Protein AF-A0A084A946-F1 (afdb_monomer_lite)

Secondary structure (DSSP, 8-state):
-PPPPPHHHHHHHHHHHHHHHS------S-----------TT---EEEEETTEEEEE-TTSEEEE--EE--S-SS-HHHHHHHTT--GGG--EEEE-S-EE-S--TTTTTT-TT--EEE-GGGEE--EE-TTTTTT-TT--EE--TT---TTEEE-TTTTTT---S----TT---TT--B-TTTTTT-TT------TT---TT--B-TTTTTT-TT------TT---TT--B-TTTTTT--S-S----TT---TT-S-GGGGSTT-TT-S----GGGSS--

Organism: NCBI:txid1415168

Radius of gyration: 22.91 Å; chains: 1; bounding box: 49×39×81 Å

Foldseek 3Di:
DQDFDDPVRVVVVLVVVVVVVDPDDDDPDPPPVCPPPPPDPRYDFQWFDQCQWTWTAGQQQEIETPADENEAPPDAPCRRCVVSVHHLCSHAEYEYPAAYEYAEQACNQAPNQNHAYYYPCLSYHYAEELHLNNHNPQNHAYYDCVNPAQLRYQELHNNQANHQHQDDPCQPHQCQNYAEQHLSPANNCNHQDDHCQNDDCQNYAELARNCHNVQNHADDDPVNDQAQNYQYHACNCHNPANHAEDDPVNHDCVNHPHVVRNPPPHPRHPDDPPPVPPPPD

pLDDT: mean 81.65, std 22.7, range [29.77, 98.69]

Sequence (281 aa):
MKKKLSKTQMLLLVTTLTAFSVGVVTYGPTVLNTQSITVSADTRASSGKWGEANWVLANDGELIFLGGDIGHPSQSLPEALREANVDPAAVKSIEFTTKTSANNISRAFVDLPELQKVLKLGNLNYSGSAESMFLSAANLEEIDLDGFDTSKITTMEYMFLGIKASTLDVSKFDTSNVTNMRGMFDGASNLTSLDLSSFDTSKVVDMSYLFVGLSKITELDVSSFNTSNVTNMRGMFDGVSNITSLDLSNFDTTKANDIIICFLERKNLNNLILVVLIQQA

InterPro domains:
  IPR005046 Protein of unknown function DUF285 [PF03382] (131-216)
  IPR011889 Bacterial surface protein 26-residue repeat [TIGR02167] (133-158)
  IPR011889 Bacterial surface protein 26-residue repeat [TIGR02167] (167-182)
  IPR011889 Bacterial surface protein 26-residue repeat [TIGR02167] (184-209)
  IPR011889 Bacterial surface protein 26-residue repeat [TIGR02167] (211-234)
  IPR011889 Bacterial surface protein 26-residue repeat [TIGR02167] (236-258)
  IPR032675 Leucine-rich repeat domain superfamily [G3DSA:3.80.10.10] (75-280)

Structure (mmCIF, N/CA/C/O backbone):
data_AF-A0A084A946-F1
#
_entry.id   AF-A0A084A946-F1
#
loop_
_atom_site.group_PDB
_atom_site.id
_atom_site.type_symbol
_atom_site.label_atom_id
_atom_site.label_alt_id
_atom_site.label_comp_id
_atom_site.label_asym_id
_atom_site.label_entity_id
_atom_site.label_seq_id
_atom_site.pdbx_PDB_ins_code
_atom_site.Cartn_x
_atom_site.Cartn_y
_atom_site.Cartn_z
_atom_site.occupancy
_atom_site.B_iso_or_equiv
_atom_site.auth_seq_id
_atom_site.auth_comp_id
_atom_site.auth_asym_id
_atom_site.auth_atom_id
_atom_site.pdbx_PDB_model_num
ATOM 1 N N . MET A 1 1 ? -15.419 21.851 31.551 1.00 37.88 1 MET A N 1
ATOM 2 C CA . MET A 1 1 ? -14.348 21.595 30.561 1.00 37.88 1 MET A CA 1
ATOM 3 C C . MET A 1 1 ? -14.298 20.096 30.341 1.00 37.88 1 MET A C 1
ATOM 5 O O . MET A 1 1 ? -13.962 19.382 31.277 1.00 37.88 1 MET A O 1
ATOM 9 N N . LYS A 1 2 ? -14.711 19.636 29.155 1.00 35.12 2 LYS A N 1
ATOM 10 C CA . LYS A 1 2 ? -14.763 18.214 28.793 1.00 35.12 2 LYS A CA 1
ATOM 11 C C . LYS A 1 2 ? -13.343 17.651 28.835 1.00 35.12 2 LYS A C 1
ATOM 13 O O . LYS A 1 2 ? -12.473 18.148 28.118 1.00 35.12 2 LYS A O 1
ATOM 18 N N . LYS A 1 3 ? -13.074 16.696 29.725 1.00 41.56 3 LYS A N 1
ATOM 19 C CA . LYS A 1 3 ? -11.747 16.074 29.835 1.00 41.56 3 LYS A CA 1
ATOM 20 C C . LYS A 1 3 ? -11.648 15.014 28.735 1.00 41.56 3 LYS A C 1
ATOM 22 O O . LYS A 1 3 ? -12.618 14.322 28.462 1.00 41.56 3 LYS A O 1
ATOM 27 N N . LYS A 1 4 ? -10.513 14.939 28.051 1.00 45.69 4 LYS A N 1
ATOM 28 C CA . LYS A 1 4 ? -10.279 14.044 26.908 1.00 45.69 4 LYS A CA 1
ATOM 29 C C . LYS A 1 4 ? -9.571 12.763 27.393 1.00 45.69 4 LYS A C 1
ATOM 31 O O . LYS A 1 4 ? -8.684 12.867 28.236 1.00 45.69 4 LYS A O 1
ATOM 36 N N . LEU A 1 5 ? -9.988 11.582 26.911 1.00 51.38 5 LEU A N 1
ATOM 37 C CA . LEU A 1 5 ? -9.375 10.273 27.222 1.00 51.38 5 LEU A CA 1
ATOM 38 C C . LEU A 1 5 ? -8.023 10.118 26.511 1.00 51.38 5 LEU A C 1
ATOM 40 O O . LEU A 1 5 ? -7.924 10.478 25.336 1.00 51.38 5 LEU A O 1
ATOM 44 N N . SER A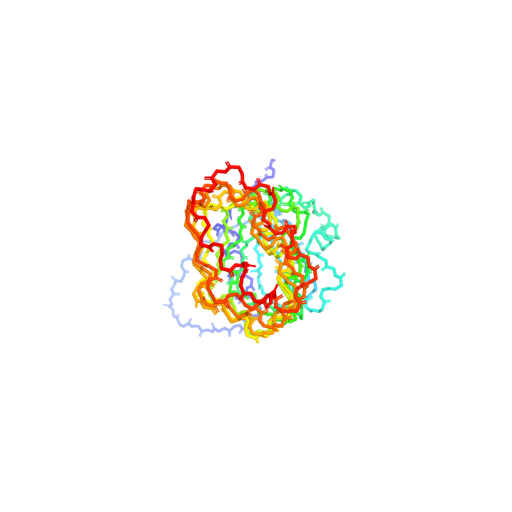 1 6 ? -7.029 9.562 27.208 1.00 60.12 6 SER A N 1
ATOM 45 C CA . SER A 1 6 ? -5.751 9.100 26.650 1.00 60.12 6 SER A CA 1
ATOM 46 C C . SER A 1 6 ? -5.849 7.674 26.089 1.00 60.12 6 SER A C 1
ATOM 48 O O . SER A 1 6 ? -6.751 6.918 26.462 1.00 60.12 6 SER A O 1
ATOM 50 N N . LYS A 1 7 ? -4.887 7.268 25.245 1.00 56.78 7 LYS A N 1
ATOM 51 C CA . LYS A 1 7 ? -4.772 5.909 24.674 1.00 56.78 7 LYS A CA 1
ATOM 52 C C . LYS A 1 7 ? -4.928 4.795 25.716 1.00 56.78 7 LYS A C 1
ATOM 54 O O . LYS A 1 7 ? -5.728 3.879 25.545 1.00 56.78 7 LYS A O 1
ATOM 59 N N . THR A 1 8 ? -4.233 4.912 26.850 1.00 57.16 8 THR A N 1
ATOM 60 C CA . THR A 1 8 ? -4.318 3.948 27.963 1.00 57.16 8 THR A CA 1
ATOM 61 C C . THR A 1 8 ? -5.728 3.860 28.546 1.00 57.16 8 THR A C 1
ATOM 63 O O . THR A 1 8 ? -6.177 2.776 28.912 1.00 57.16 8 THR A O 1
ATOM 66 N N . GLN A 1 9 ? -6.449 4.983 28.613 1.00 59.84 9 GLN A N 1
ATOM 67 C CA . GLN A 1 9 ? -7.819 5.012 29.124 1.00 59.84 9 GLN A CA 1
ATOM 68 C C . GLN A 1 9 ? -8.814 4.395 28.134 1.00 59.84 9 GLN A C 1
ATOM 70 O O . GLN A 1 9 ? -9.749 3.729 28.572 1.00 59.84 9 GLN A O 1
ATOM 75 N N . MET A 1 10 ? -8.606 4.559 26.822 1.00 61.50 10 MET A N 1
ATOM 76 C CA . MET A 1 10 ? -9.427 3.878 25.815 1.00 61.50 10 MET A CA 1
ATOM 77 C C . MET A 1 10 ? -9.189 2.370 25.801 1.00 61.50 10 MET A C 1
ATOM 79 O O . MET A 1 10 ? -10.157 1.614 25.791 1.00 61.50 10 MET A O 1
ATOM 83 N N . LEU A 1 11 ? -7.932 1.921 25.868 1.00 57.03 11 LEU A N 1
ATOM 84 C CA . LEU A 1 11 ? -7.611 0.492 25.870 1.00 57.03 11 LEU A CA 1
ATOM 85 C C . LEU A 1 11 ? -8.222 -0.221 27.092 1.00 57.03 11 LEU A C 1
ATOM 87 O O . LEU A 1 11 ? -8.794 -1.299 26.946 1.00 57.03 11 LEU A O 1
ATOM 91 N N . LEU A 1 12 ? -8.210 0.424 28.269 1.00 55.97 12 LEU A N 1
ATOM 92 C CA . LEU A 1 12 ? -8.898 -0.079 29.466 1.00 55.97 12 LEU A CA 1
ATOM 93 C C . LEU A 1 12 ? -10.428 -0.141 29.301 1.00 55.97 12 LEU A C 1
ATOM 95 O O . LEU A 1 12 ? -11.067 -1.086 29.774 1.00 55.97 12 LEU A O 1
ATOM 99 N N . LEU A 1 13 ? -11.031 0.848 28.630 1.00 55.06 13 LEU A N 1
ATOM 100 C CA . LEU A 1 13 ? -12.471 0.862 28.349 1.00 55.06 13 LEU A CA 1
ATOM 101 C C . LEU A 1 13 ? -12.863 -0.307 27.434 1.00 55.06 13 LEU A C 1
ATOM 103 O O . LEU A 1 13 ? -13.831 -1.010 27.702 1.00 55.06 13 LEU A O 1
ATOM 107 N N . VAL A 1 14 ? -12.069 -0.570 26.395 1.00 52.41 14 VAL A N 1
ATOM 108 C CA . VAL A 1 14 ? -12.298 -1.690 25.469 1.00 52.41 14 VAL A CA 1
ATOM 109 C C . VAL A 1 14 ? -12.192 -3.029 26.201 1.00 52.41 14 VAL A C 1
ATOM 111 O O . VAL A 1 14 ? -13.071 -3.873 26.048 1.00 52.41 14 VAL A O 1
ATOM 114 N N . THR A 1 15 ? -11.178 -3.217 27.055 1.00 48.31 15 THR A N 1
ATOM 115 C CA . THR A 1 15 ? -11.030 -4.456 27.845 1.00 48.31 15 THR A CA 1
ATOM 116 C C . THR A 1 15 ? -12.140 -4.669 28.877 1.00 48.31 15 THR A C 1
ATOM 118 O O . THR A 1 15 ? -12.440 -5.805 29.230 1.00 48.31 15 THR A O 1
ATOM 121 N N . THR A 1 16 ? -12.765 -3.596 29.371 1.00 42.00 16 THR A N 1
ATOM 122 C CA . THR A 1 16 ? -13.873 -3.709 30.332 1.00 42.00 16 THR A CA 1
ATOM 123 C C . THR A 1 16 ? -15.205 -3.955 29.627 1.00 42.00 16 THR A C 1
ATOM 125 O O . THR A 1 16 ? -15.974 -4.784 30.099 1.00 42.00 16 THR A O 1
ATOM 128 N N . LEU A 1 17 ? -15.464 -3.355 28.458 1.00 39.69 17 LEU A N 1
ATOM 129 C CA . LEU A 1 17 ? -16.668 -3.657 27.670 1.00 39.69 17 LEU A CA 1
ATOM 130 C C . LEU A 1 17 ? -16.695 -5.099 27.132 1.00 39.69 17 LEU A C 1
ATOM 132 O O . LEU A 1 17 ? -17.756 -5.721 27.147 1.00 39.69 17 LEU A O 1
ATOM 136 N N . THR A 1 18 ? -15.558 -5.656 26.706 1.00 36.72 18 THR A N 1
ATOM 137 C CA . THR A 1 18 ? -15.477 -7.065 26.267 1.00 36.72 18 THR A CA 1
ATOM 138 C C . THR A 1 18 ? -15.675 -8.055 27.418 1.00 36.72 18 THR A C 1
ATOM 140 O O . THR A 1 18 ? -16.233 -9.128 27.209 1.00 36.72 18 THR A O 1
ATOM 143 N N . ALA A 1 19 ? -15.313 -7.683 28.650 1.00 33.09 19 ALA A N 1
ATOM 144 C CA . ALA A 1 19 ? -15.606 -8.476 29.847 1.00 33.09 19 ALA A CA 1
ATOM 145 C C . ALA A 1 19 ? -17.093 -8.442 30.256 1.00 33.09 19 ALA A C 1
ATOM 147 O O . ALA A 1 19 ? -17.559 -9.357 30.928 1.00 33.09 19 ALA A O 1
ATOM 148 N N . PHE A 1 20 ? -17.852 -7.417 29.847 1.00 33.41 20 PHE A N 1
ATOM 149 C CA . PHE A 1 20 ? -19.294 -7.324 30.110 1.00 33.41 20 PHE A CA 1
ATOM 150 C C . PHE A 1 20 ? -20.161 -8.027 29.049 1.00 33.41 20 PHE A C 1
ATOM 152 O O . PHE A 1 20 ? -21.312 -8.349 29.344 1.00 33.41 20 PHE A O 1
ATOM 159 N N . SER A 1 21 ? -19.646 -8.293 27.841 1.00 30.09 21 SER A N 1
ATOM 160 C CA . SER A 1 21 ? -20.391 -9.000 26.783 1.00 30.09 21 SER A CA 1
ATOM 161 C C . SER A 1 21 ? -20.262 -10.527 26.834 1.00 30.09 21 SER A C 1
ATOM 163 O O . SER A 1 21 ? -21.075 -11.224 26.227 1.00 30.09 21 SER A O 1
ATOM 165 N N . VAL A 1 22 ? -19.298 -11.064 27.588 1.00 32.88 22 VAL A N 1
ATOM 166 C CA . VAL A 1 22 ? -19.170 -12.503 27.850 1.00 32.88 22 VAL A CA 1
ATOM 167 C C . VAL A 1 22 ? -19.665 -12.772 29.269 1.00 32.88 22 VAL A C 1
ATOM 169 O O . VAL A 1 22 ? -19.008 -12.428 30.246 1.00 32.88 22 VAL A O 1
ATOM 172 N N . GLY A 1 23 ? -20.867 -13.338 29.384 1.00 32.22 23 GLY A N 1
ATOM 173 C CA . GLY A 1 23 ? -21.510 -13.622 30.664 1.00 32.22 23 GLY A CA 1
ATOM 174 C C . GLY A 1 23 ? -20.599 -14.371 31.645 1.00 32.22 23 GLY A C 1
ATOM 175 O O . GLY A 1 23 ? -20.038 -15.406 31.308 1.00 32.22 23 GLY A O 1
ATOM 176 N N . VAL A 1 24 ? -20.490 -13.810 32.853 1.00 33.91 24 VAL A N 1
ATOM 177 C CA . VAL A 1 24 ? -20.085 -14.419 34.133 1.00 33.91 24 VAL A CA 1
ATOM 178 C C . VAL A 1 24 ? -19.143 -15.626 34.018 1.00 33.91 24 VAL A C 1
ATOM 180 O O . VAL A 1 24 ? -19.585 -16.772 33.973 1.00 33.91 24 VAL A O 1
ATOM 183 N N . VAL A 1 25 ? -17.835 -15.381 34.118 1.00 29.77 25 VAL A N 1
ATOM 184 C CA . VAL A 1 25 ? -16.888 -16.416 34.552 1.00 29.77 25 VAL A CA 1
ATOM 185 C C . VAL A 1 25 ? -16.494 -16.123 35.995 1.00 29.77 25 VAL A C 1
ATOM 187 O O . VAL A 1 25 ? -15.777 -15.167 36.284 1.00 29.77 25 VAL A O 1
ATOM 190 N N . THR A 1 26 ? -17.000 -16.928 36.928 1.00 30.64 26 THR A N 1
ATOM 191 C CA . THR A 1 26 ? -16.555 -16.908 38.323 1.00 30.64 26 THR A CA 1
ATOM 192 C C . THR A 1 26 ? -15.156 -17.512 38.413 1.00 30.64 26 THR A C 1
ATOM 194 O O . THR A 1 26 ? -15.001 -18.722 38.249 1.00 30.64 26 THR A O 1
ATOM 197 N N . TYR A 1 27 ? -14.152 -16.698 38.733 1.00 31.88 27 TYR A N 1
ATOM 198 C CA . TYR A 1 27 ? -12.887 -17.182 39.283 1.00 31.88 27 TYR A CA 1
ATOM 199 C C . TYR A 1 27 ? -12.828 -16.848 40.779 1.00 31.88 27 TYR A C 1
ATOM 201 O O . TYR A 1 27 ? -13.273 -15.780 41.198 1.00 31.88 27 TYR A O 1
ATOM 209 N N . GLY A 1 28 ? -12.329 -17.803 41.577 1.00 33.00 28 GLY A N 1
ATOM 210 C CA . GLY A 1 28 ? -12.146 -17.707 43.033 1.00 33.00 28 GLY A CA 1
ATOM 211 C C . GLY A 1 28 ? -11.262 -16.528 43.473 1.00 33.00 28 GLY A C 1
ATOM 212 O O . GLY A 1 28 ? -10.821 -15.750 42.629 1.00 33.00 28 GLY A O 1
ATOM 213 N N . PRO A 1 29 ? -11.005 -16.363 44.787 1.00 34.56 29 PRO A N 1
ATOM 214 C CA . PRO A 1 29 ? -10.731 -15.075 45.416 1.00 34.56 29 PRO A CA 1
ATOM 215 C C . PRO A 1 29 ? -9.334 -14.561 45.060 1.00 34.56 29 PRO A C 1
ATOM 217 O O . PRO A 1 29 ? -8.393 -14.628 45.842 1.00 34.56 29 PRO A O 1
ATOM 220 N N . THR A 1 30 ? -9.209 -14.013 43.862 1.00 31.55 30 THR A N 1
ATOM 221 C CA . THR A 1 30 ? -8.144 -13.098 43.494 1.00 31.55 30 THR A CA 1
ATOM 222 C C . THR A 1 30 ? -8.788 -11.732 43.588 1.00 31.55 30 THR A C 1
ATOM 224 O O . THR A 1 30 ? -9.643 -11.383 42.775 1.00 31.55 30 THR A O 1
ATOM 227 N N . VAL A 1 31 ? -8.457 -10.989 44.641 1.00 32.38 31 VAL A N 1
ATOM 228 C CA . VAL A 1 31 ? -8.913 -9.609 44.801 1.00 32.38 31 VAL A CA 1
ATOM 229 C C . VAL A 1 31 ? -8.237 -8.792 43.702 1.00 32.38 31 VAL A C 1
ATOM 231 O O . VAL A 1 31 ? -7.136 -8.275 43.877 1.00 32.38 31 VAL A O 1
ATOM 234 N N . LEU A 1 32 ? -8.880 -8.700 42.538 1.00 33.31 32 LEU A N 1
ATOM 235 C CA . LEU A 1 32 ? -8.652 -7.593 41.625 1.00 33.31 32 LEU A CA 1
ATOM 236 C C . LEU A 1 32 ? -9.029 -6.349 42.416 1.00 33.31 32 LEU A C 1
ATOM 238 O O . LEU A 1 32 ? -10.191 -6.159 42.771 1.00 33.31 32 LEU A O 1
ATOM 242 N N . ASN A 1 33 ? -8.031 -5.538 42.753 1.00 32.53 33 ASN A N 1
ATOM 243 C CA . ASN A 1 33 ? -8.256 -4.225 43.328 1.00 32.53 33 ASN A CA 1
ATOM 244 C C . ASN A 1 33 ? -8.892 -3.357 42.237 1.00 32.53 33 ASN A C 1
ATOM 246 O O . ASN A 1 33 ? -8.216 -2.592 41.550 1.00 32.53 33 ASN A O 1
ATOM 250 N N . THR A 1 34 ? -10.195 -3.530 42.024 1.00 34.03 34 THR A N 1
ATOM 251 C CA . THR A 1 34 ? -11.016 -2.637 41.224 1.00 34.03 34 THR A CA 1
ATOM 252 C C . THR A 1 34 ? -11.153 -1.358 42.030 1.00 34.03 34 THR A C 1
ATOM 254 O O . THR A 1 34 ? -12.184 -1.104 42.653 1.00 34.03 34 THR A O 1
ATOM 257 N N . GLN A 1 35 ? -10.103 -0.533 42.031 1.00 33.25 35 GLN A N 1
ATOM 258 C CA . GLN A 1 35 ? -10.350 0.890 42.158 1.00 33.25 35 GLN A CA 1
ATOM 259 C C . GLN A 1 35 ? -11.310 1.211 41.025 1.00 33.25 35 GLN A C 1
ATOM 261 O O . GLN A 1 35 ? -10.968 1.096 39.849 1.00 33.25 35 GLN A O 1
ATOM 266 N N . SER A 1 36 ? -12.550 1.490 41.402 1.00 35.56 36 SER A N 1
ATOM 267 C CA . SER A 1 36 ? -13.583 1.996 40.527 1.00 35.56 36 SER A CA 1
ATOM 268 C C . SER A 1 36 ? -13.003 3.196 39.793 1.00 35.56 36 SER A C 1
ATOM 270 O O . SER A 1 36 ? -12.942 4.298 40.341 1.00 35.56 36 SER A O 1
ATOM 272 N N . ILE A 1 37 ? -12.538 2.983 38.564 1.00 37.62 37 ILE A N 1
ATOM 273 C CA . ILE A 1 37 ? -12.275 4.075 37.647 1.00 37.62 37 ILE A CA 1
ATOM 274 C C . ILE A 1 37 ? -13.664 4.589 37.295 1.00 37.62 37 ILE A C 1
ATOM 276 O O . ILE A 1 37 ? -14.313 4.112 36.368 1.00 37.62 37 ILE A O 1
ATOM 280 N N . THR A 1 38 ? -14.161 5.534 38.087 1.00 31.31 38 THR A N 1
ATOM 281 C CA . THR A 1 38 ? -15.259 6.399 37.677 1.00 31.31 38 THR A CA 1
ATOM 282 C C . THR A 1 38 ? -14.751 7.205 36.494 1.00 31.31 38 THR A C 1
ATOM 284 O O . THR A 1 38 ? -14.170 8.279 36.652 1.00 31.31 38 THR A O 1
ATOM 287 N N . VAL A 1 39 ? -14.921 6.654 35.296 1.00 38.03 39 VAL A N 1
ATOM 288 C CA . VAL A 1 39 ? -14.869 7.424 34.060 1.00 38.03 39 VAL A CA 1
ATOM 289 C C . VAL A 1 39 ? -16.051 8.375 34.161 1.00 38.03 39 VAL A C 1
ATOM 291 O O . VAL A 1 39 ? -17.205 7.950 34.112 1.00 38.03 39 VAL A O 1
ATOM 294 N N . SER A 1 40 ? -15.780 9.653 34.440 1.00 35.03 40 SER A N 1
ATOM 295 C CA . SER A 1 40 ? -16.848 10.645 34.464 1.00 35.03 40 SER A CA 1
ATOM 296 C C . SER A 1 40 ? -17.541 10.614 33.102 1.00 35.03 40 SER A C 1
ATOM 298 O O . SER A 1 40 ? -16.880 10.558 32.063 1.00 35.03 40 SER A O 1
ATOM 300 N N . ALA A 1 41 ? -18.872 10.653 33.107 1.00 38.00 41 ALA A N 1
ATOM 301 C CA . ALA A 1 41 ? -19.734 10.562 31.926 1.00 38.00 41 ALA A CA 1
ATOM 302 C C . ALA A 1 41 ? -19.511 11.668 30.857 1.00 38.00 41 ALA A C 1
ATOM 304 O O . ALA A 1 41 ? -20.277 11.768 29.905 1.00 38.00 41 ALA A O 1
ATOM 305 N N . ASP A 1 42 ? -18.469 12.495 31.000 1.00 34.50 42 ASP A N 1
ATOM 306 C CA . ASP A 1 42 ? -18.140 13.670 30.184 1.00 34.50 42 ASP A CA 1
ATOM 307 C C . ASP A 1 42 ? -16.860 13.481 29.334 1.00 34.50 42 ASP A C 1
ATOM 309 O O . ASP A 1 42 ? -16.188 14.437 28.946 1.00 34.50 42 ASP A O 1
ATOM 313 N N . THR A 1 43 ? -16.495 12.228 29.052 1.00 40.56 43 THR A N 1
ATOM 314 C CA . THR A 1 43 ? -15.350 11.838 28.215 1.00 40.56 43 THR A CA 1
ATOM 315 C C . THR A 1 43 ? -15.851 11.040 27.004 1.00 40.56 43 THR A C 1
ATOM 317 O O . THR A 1 43 ? -16.040 9.833 27.087 1.00 40.56 43 THR A O 1
ATOM 320 N N . ARG A 1 44 ? -16.105 11.684 25.857 1.00 51.81 44 ARG A N 1
ATOM 321 C CA . ARG A 1 44 ? -16.494 10.971 24.623 1.00 51.81 44 ARG A CA 1
ATOM 322 C C . ARG A 1 44 ? -15.356 10.994 23.606 1.00 51.81 44 ARG A C 1
ATOM 324 O O . ARG A 1 44 ? -15.079 12.039 23.028 1.00 51.81 44 ARG A O 1
ATOM 331 N N . ALA A 1 45 ? -14.703 9.847 23.416 1.00 63.91 45 ALA A N 1
ATOM 332 C CA . ALA A 1 45 ? -14.066 9.517 22.142 1.00 63.91 45 ALA A CA 1
ATOM 333 C C . ALA A 1 45 ? -15.172 9.409 21.078 1.00 63.91 45 ALA A C 1
ATOM 335 O O . ALA A 1 45 ? -16.267 8.926 21.392 1.00 63.91 45 ALA A O 1
ATOM 336 N N . SER A 1 46 ? -14.925 9.880 19.854 1.00 86.12 46 SER A N 1
ATOM 337 C CA . SER A 1 46 ? -15.843 9.569 18.753 1.00 86.12 46 SER A CA 1
ATOM 338 C C . SER A 1 46 ? -15.748 8.072 18.478 1.00 86.12 46 SER A C 1
ATOM 340 O O . SER A 1 46 ? -14.684 7.480 18.617 1.00 86.12 46 SER A O 1
ATOM 342 N N . SER A 1 47 ? -16.854 7.435 18.135 1.00 90.31 47 SER A N 1
ATOM 343 C CA . SER A 1 47 ? -16.873 6.006 17.825 1.00 90.31 47 SER A CA 1
ATOM 344 C C . SER A 1 47 ? -17.914 5.753 16.760 1.00 90.31 47 SER A C 1
ATOM 346 O O . SER A 1 47 ? -18.868 6.526 16.637 1.00 90.31 47 SER A O 1
ATOM 348 N N . GLY A 1 48 ? -17.741 4.675 16.021 1.00 91.25 48 GLY A N 1
ATOM 349 C CA . GLY A 1 48 ? -18.658 4.310 14.965 1.00 91.25 48 GLY A CA 1
ATOM 350 C C . GLY A 1 48 ? -18.299 2.965 14.375 1.00 91.25 48 GLY A C 1
ATOM 351 O O . GLY A 1 48 ? -17.566 2.170 14.972 1.00 91.25 48 GLY A O 1
ATOM 352 N N . LYS A 1 49 ? -18.850 2.730 13.192 1.00 93.56 49 LYS A N 1
ATOM 353 C CA . LYS A 1 49 ? -18.585 1.539 12.408 1.00 93.56 49 LYS A CA 1
ATOM 354 C C . LYS A 1 49 ? -18.072 1.907 11.026 1.00 93.56 49 LYS A C 1
ATOM 356 O O . LYS A 1 49 ? -18.334 3.002 10.537 1.00 93.56 49 LYS A O 1
ATOM 361 N N . TRP A 1 50 ? -17.340 0.989 10.422 1.00 93.50 50 TRP A N 1
ATOM 362 C CA . TRP A 1 50 ? -17.080 0.946 8.991 1.00 93.50 50 TRP A CA 1
ATOM 363 C C . TRP A 1 50 ? -17.457 -0.462 8.539 1.00 93.50 50 TRP A C 1
ATOM 365 O O . TRP A 1 50 ? -16.819 -1.430 8.954 1.00 93.50 50 TRP A O 1
ATOM 375 N N . GLY A 1 51 ? -18.579 -0.591 7.828 1.00 92.25 51 GLY A N 1
ATOM 376 C CA . GLY A 1 51 ? -19.283 -1.873 7.741 1.00 92.25 51 GLY A CA 1
ATOM 377 C C . GLY A 1 51 ? -19.722 -2.350 9.131 1.00 92.25 51 GLY A C 1
ATOM 378 O O . GLY A 1 51 ? -20.379 -1.617 9.869 1.00 92.25 51 GLY A O 1
ATOM 379 N N . GLU A 1 52 ? -19.308 -3.553 9.522 1.00 92.50 52 GLU A N 1
ATOM 380 C CA . GLU A 1 52 ? -19.495 -4.112 10.868 1.00 92.50 52 GLU A CA 1
ATOM 381 C C . GLU A 1 52 ? -18.246 -4.000 11.755 1.00 92.50 52 GLU A C 1
ATOM 383 O O . GLU A 1 52 ? -18.270 -4.421 12.916 1.00 92.50 52 GLU A O 1
ATOM 388 N N . ALA A 1 53 ? -17.153 -3.422 11.248 1.00 93.56 53 ALA A N 1
ATOM 389 C CA . ALA A 1 53 ? -15.953 -3.184 12.037 1.00 93.56 53 ALA A CA 1
ATOM 390 C C . ALA A 1 53 ? -16.134 -1.968 12.949 1.00 93.56 53 ALA A C 1
ATOM 392 O O . ALA A 1 53 ? -16.467 -0.875 12.488 1.00 93.56 53 ALA A O 1
ATOM 393 N N . ASN A 1 54 ? -15.890 -2.144 14.248 1.00 92.38 54 ASN A N 1
ATOM 394 C CA . ASN A 1 54 ? -16.015 -1.062 15.222 1.00 92.38 54 ASN A CA 1
ATOM 395 C C . ASN A 1 54 ? -14.712 -0.271 15.316 1.00 92.38 54 ASN A C 1
ATOM 397 O O . ASN A 1 54 ? -13.623 -0.850 15.364 1.00 92.38 54 ASN A O 1
ATOM 401 N N . TRP A 1 55 ? -14.830 1.047 15.433 1.00 94.06 55 TRP A N 1
ATOM 402 C CA . TRP A 1 55 ? -13.691 1.928 15.648 1.00 94.06 55 TRP A CA 1
ATOM 403 C C . TRP A 1 55 ? -13.962 2.954 16.746 1.00 94.06 55 TRP A C 1
ATOM 405 O O . TRP A 1 55 ? -15.102 3.345 17.017 1.00 94.06 55 TRP A O 1
ATOM 415 N N . VAL A 1 56 ? -12.880 3.408 17.371 1.00 92.62 56 VAL A N 1
ATOM 416 C CA . VAL A 1 56 ? -12.867 4.534 18.309 1.00 92.62 56 VAL A CA 1
ATOM 417 C C . VAL A 1 56 ? -11.791 5.524 17.883 1.00 92.62 56 VAL A C 1
ATOM 419 O O . VAL A 1 56 ? -10.692 5.124 17.520 1.00 92.62 56 VAL A O 1
ATOM 422 N N . LEU A 1 57 ? -12.102 6.815 17.919 1.00 91.06 57 LEU A N 1
ATOM 423 C CA . LEU A 1 57 ? -11.172 7.900 17.638 1.00 91.06 57 LEU A CA 1
ATOM 424 C C . LEU A 1 57 ? -10.801 8.599 18.944 1.00 91.06 57 LEU A C 1
ATOM 426 O O . LEU A 1 57 ? -11.624 9.256 19.596 1.00 91.06 57 LEU A O 1
ATOM 430 N N . ALA A 1 58 ? -9.534 8.452 19.301 1.00 85.94 58 ALA A N 1
ATOM 431 C CA . ALA A 1 58 ? -8.891 9.142 20.393 1.00 85.94 58 ALA A CA 1
ATOM 432 C C . ALA A 1 58 ? -8.831 10.652 20.150 1.00 85.94 58 ALA A C 1
ATOM 434 O O . ALA A 1 58 ? -8.937 11.171 19.041 1.00 85.94 58 ALA A O 1
ATOM 435 N N . ASN A 1 59 ? -8.583 11.387 21.223 1.00 79.75 59 ASN A N 1
ATOM 436 C CA . ASN A 1 59 ? -8.552 12.843 21.174 1.00 79.75 59 ASN A CA 1
ATOM 437 C C . ASN A 1 59 ? -7.277 13.446 20.587 1.00 79.75 59 ASN A C 1
ATOM 439 O O . ASN A 1 59 ? -7.275 14.643 20.282 1.00 79.75 59 ASN A O 1
ATOM 443 N N . ASP A 1 60 ? -6.217 12.650 20.526 1.00 83.94 60 ASP A N 1
ATOM 444 C CA . ASP A 1 60 ? -4.944 12.944 19.876 1.00 83.94 60 ASP A CA 1
ATOM 445 C C . ASP A 1 60 ? -4.961 12.589 18.378 1.00 83.94 60 ASP A C 1
ATOM 447 O O . ASP A 1 60 ? -4.005 12.915 17.680 1.00 83.94 60 ASP A O 1
ATOM 451 N N . GLY A 1 61 ? -6.065 12.024 17.876 1.00 92.00 61 GLY A N 1
ATOM 452 C CA . GLY A 1 61 ? -6.254 11.661 16.473 1.00 92.00 61 GLY A CA 1
ATOM 453 C C . GLY A 1 61 ? -5.951 10.198 16.159 1.00 92.00 61 GLY A C 1
ATOM 454 O O . GLY A 1 61 ? -5.945 9.826 14.988 1.00 92.00 61 GLY A O 1
ATOM 455 N N . GLU A 1 62 ? -5.708 9.359 17.166 1.00 94.50 62 GLU A N 1
ATOM 456 C CA . GLU A 1 62 ? -5.532 7.921 16.963 1.00 94.50 62 GLU A CA 1
ATOM 457 C C . GLU A 1 62 ? -6.874 7.205 16.755 1.00 94.50 62 GLU A C 1
ATOM 459 O O . GLU A 1 62 ? -7.710 7.122 17.657 1.00 94.50 62 GLU A O 1
ATOM 464 N N . LEU A 1 63 ? -7.080 6.664 15.557 1.00 95.56 63 LEU A N 1
ATOM 465 C CA . LEU A 1 63 ? -8.209 5.816 15.207 1.00 95.56 63 LEU A CA 1
ATOM 466 C C . LEU A 1 63 ? -7.855 4.346 15.457 1.00 95.56 63 LEU A C 1
ATOM 468 O O . LEU A 1 63 ? -6.984 3.777 14.803 1.00 95.56 63 LEU A O 1
ATOM 472 N N . ILE A 1 64 ? -8.563 3.707 16.379 1.00 94.56 64 ILE A N 1
ATOM 473 C CA . ILE A 1 64 ? -8.322 2.319 16.768 1.00 94.56 64 ILE A CA 1
ATOM 474 C C . ILE A 1 64 ? -9.452 1.439 16.251 1.00 94.56 64 ILE A C 1
ATOM 476 O O . ILE A 1 64 ? -10.611 1.629 16.628 1.00 94.56 64 ILE A O 1
ATOM 480 N N . PHE A 1 65 ? -9.104 0.429 15.455 1.00 93.31 65 PHE A N 1
ATOM 481 C CA . PHE A 1 65 ? -10.023 -0.642 15.085 1.00 93.31 65 PHE A CA 1
ATOM 482 C C . PHE A 1 65 ? -10.076 -1.712 16.174 1.00 93.31 65 PHE A C 1
ATOM 484 O O . PHE A 1 65 ? -9.048 -2.235 16.622 1.00 93.31 65 PHE A O 1
ATOM 491 N N . LEU A 1 66 ? -11.303 -2.050 16.569 1.00 90.44 66 LEU A N 1
ATOM 492 C CA . LEU A 1 66 ? -11.643 -3.030 17.604 1.00 90.44 66 LEU A CA 1
ATOM 493 C C . LEU A 1 66 ? -12.127 -4.362 17.010 1.00 90.44 66 LEU A C 1
ATOM 495 O O . LEU A 1 66 ? -12.711 -5.181 17.721 1.00 90.44 66 LEU A O 1
ATOM 499 N N . GLY A 1 67 ? -11.882 -4.565 15.714 1.00 90.12 67 GLY A N 1
ATOM 500 C CA . GLY A 1 67 ? -12.216 -5.787 14.998 1.00 90.12 67 GLY A CA 1
ATOM 501 C C . GLY A 1 67 ? -13.610 -5.743 14.385 1.00 90.12 67 GLY A C 1
ATOM 502 O O . GLY A 1 67 ? -14.331 -4.744 14.475 1.00 90.12 67 GLY A O 1
ATOM 503 N N . GLY A 1 68 ? -13.979 -6.854 13.755 1.00 92.69 68 GLY A N 1
ATOM 504 C CA . GLY A 1 68 ? -15.210 -7.005 12.981 1.00 92.69 68 GLY A CA 1
ATOM 505 C C . GLY A 1 68 ? -14.921 -7.151 11.490 1.00 92.69 68 GLY A C 1
ATOM 506 O O . GLY A 1 68 ? -13.800 -7.472 11.093 1.00 92.69 68 GLY A O 1
ATOM 507 N N . ASP A 1 69 ? -15.944 -6.950 10.669 1.00 92.88 69 ASP A N 1
ATOM 508 C CA . ASP A 1 69 ? -15.861 -7.108 9.219 1.00 92.88 69 ASP A CA 1
ATOM 509 C C . ASP A 1 69 ? -16.265 -5.804 8.530 1.00 92.88 69 ASP A C 1
ATOM 511 O O . ASP A 1 69 ? -17.403 -5.360 8.648 1.00 92.88 69 ASP A O 1
ATOM 515 N N . ILE A 1 70 ? -15.332 -5.177 7.817 1.00 92.38 70 ILE A N 1
ATOM 516 C CA . ILE A 1 70 ? -15.601 -4.009 6.967 1.00 92.38 70 ILE A CA 1
ATOM 517 C C . ILE A 1 70 ? -16.531 -4.410 5.808 1.00 92.38 70 ILE A C 1
ATOM 519 O O . ILE A 1 70 ? -17.273 -3.580 5.282 1.00 92.38 70 ILE A O 1
ATOM 523 N N . GLY A 1 71 ? -16.549 -5.694 5.438 1.00 84.81 71 GLY A N 1
ATOM 524 C CA . GLY A 1 71 ? -17.369 -6.236 4.366 1.00 84.81 71 GLY A CA 1
ATOM 525 C C . GLY A 1 71 ? -16.769 -5.940 2.998 1.00 84.81 71 GLY A C 1
ATOM 526 O O . GLY A 1 71 ? -15.554 -5.880 2.831 1.00 84.81 71 GLY A O 1
ATOM 527 N N . HIS A 1 72 ? -17.615 -5.797 1.979 1.00 70.75 72 HIS A N 1
ATOM 528 C CA . HIS A 1 72 ? -17.197 -5.230 0.697 1.00 70.75 72 HIS A CA 1
ATOM 529 C C . HIS A 1 72 ? -17.299 -3.709 0.821 1.00 70.75 72 HIS A C 1
ATOM 531 O O . HIS A 1 72 ? -18.414 -3.197 0.705 1.00 70.75 72 HIS A O 1
ATOM 537 N N . PRO A 1 73 ? -16.203 -2.964 1.057 1.00 59.56 73 PRO A N 1
ATOM 538 C CA . PRO A 1 73 ? -16.307 -1.520 1.137 1.00 59.56 73 PRO A CA 1
ATOM 539 C C . PRO A 1 73 ? -16.675 -0.992 -0.251 1.00 59.56 73 PRO A C 1
ATOM 541 O O . PRO A 1 73 ? -15.830 -0.832 -1.123 1.00 59.56 73 PRO A O 1
ATOM 544 N N . SER A 1 74 ? -17.960 -0.724 -0.480 1.00 62.50 74 SER A N 1
ATOM 545 C CA . SER A 1 74 ? -18.366 0.306 -1.441 1.00 62.50 74 SER A CA 1
ATOM 546 C C . SER A 1 74 ? -17.996 1.702 -0.930 1.00 62.50 74 SER A C 1
ATOM 548 O O . SER A 1 74 ? -18.144 2.673 -1.659 1.00 62.50 74 SER A O 1
ATOM 550 N N . GLN A 1 75 ? -17.559 1.778 0.330 1.00 82.69 75 GLN A N 1
ATOM 551 C CA . GLN A 1 75 ? -17.303 2.979 1.091 1.00 82.69 75 GLN A CA 1
ATOM 552 C C . GLN A 1 75 ? -15.873 2.961 1.650 1.00 82.69 75 GLN A C 1
ATOM 554 O O . GLN A 1 75 ? -15.473 2.000 2.306 1.00 82.69 75 GLN A O 1
ATOM 559 N N . SER A 1 76 ? -15.123 4.033 1.432 1.00 93.38 76 SER A N 1
ATOM 560 C CA . SER A 1 76 ? -13.804 4.288 2.027 1.00 93.38 76 SER A CA 1
ATOM 561 C C . SER A 1 76 ? -13.904 4.689 3.508 1.00 93.38 76 SER A C 1
ATOM 563 O O . SER A 1 76 ? -14.949 5.154 3.969 1.00 93.38 76 SER A O 1
ATOM 565 N N . LEU A 1 77 ? -12.814 4.583 4.277 1.00 95.88 77 LEU A N 1
ATOM 566 C CA . LEU A 1 77 ? -12.814 5.018 5.678 1.00 95.88 77 LEU A CA 1
ATOM 567 C C . LEU A 1 77 ? -13.260 6.488 5.865 1.00 95.88 77 LEU A C 1
ATOM 569 O O . LEU A 1 77 ? -14.090 6.735 6.741 1.00 95.88 77 LEU A O 1
ATOM 573 N N . PRO A 1 78 ? -12.796 7.477 5.071 1.00 96.38 78 PRO A N 1
ATOM 574 C CA . PRO A 1 78 ? -13.278 8.855 5.183 1.00 96.38 78 PRO A CA 1
ATOM 575 C C . PRO A 1 78 ? -14.792 9.013 5.066 1.00 96.38 78 PRO A C 1
ATOM 577 O O . PRO A 1 78 ? -15.368 9.890 5.705 1.00 96.38 78 PRO A O 1
ATOM 580 N N . GLU A 1 79 ? -15.450 8.214 4.233 1.00 95.31 79 GLU A N 1
ATOM 581 C CA . GLU A 1 79 ? -16.905 8.259 4.097 1.00 95.31 79 GLU A CA 1
ATOM 582 C C . GLU A 1 79 ? -17.583 7.714 5.362 1.00 95.31 79 GLU A C 1
ATOM 584 O O . GLU A 1 79 ? -18.477 8.377 5.887 1.00 95.31 79 GLU A O 1
ATOM 589 N N . ALA A 1 80 ? -17.084 6.606 5.926 1.00 94.62 80 ALA A N 1
ATOM 590 C CA . ALA A 1 80 ? -17.587 6.057 7.190 1.00 94.62 80 ALA A CA 1
ATOM 591 C C . ALA A 1 80 ? -17.390 7.033 8.367 1.00 94.62 80 ALA A C 1
ATOM 593 O O . ALA A 1 80 ? -18.255 7.179 9.235 1.00 94.62 80 ALA A O 1
ATOM 594 N N . LEU A 1 81 ? -16.267 7.760 8.385 1.00 95.69 81 LEU A N 1
ATOM 595 C CA . LEU A 1 81 ? -16.014 8.820 9.364 1.00 95.69 81 LEU A CA 1
ATOM 596 C C . LEU A 1 81 ? -17.029 9.959 9.221 1.00 95.69 81 LEU A C 1
ATOM 598 O O . LEU A 1 81 ? -17.624 10.377 10.216 1.00 95.69 81 LEU A O 1
ATOM 602 N N . ARG A 1 82 ? -17.282 10.431 7.993 1.00 95.69 82 ARG A N 1
ATOM 603 C CA . ARG A 1 82 ? -18.246 11.512 7.731 1.00 95.69 82 ARG A CA 1
ATOM 604 C C . ARG A 1 82 ? -19.670 11.124 8.124 1.00 95.69 82 ARG A C 1
ATOM 606 O O . ARG A 1 82 ? -20.371 11.953 8.698 1.00 95.69 82 ARG A O 1
ATOM 613 N N . GLU A 1 83 ? -20.077 9.877 7.901 1.00 93.62 83 GLU A N 1
ATOM 614 C CA . GLU A 1 83 ? -21.373 9.357 8.368 1.00 93.62 83 GLU A CA 1
ATOM 615 C C . GLU A 1 83 ? -21.499 9.371 9.897 1.00 93.62 83 GLU A C 1
ATOM 617 O O . GLU A 1 83 ? -22.574 9.635 10.438 1.00 93.62 83 GLU A O 1
ATOM 622 N N . ALA A 1 84 ? -20.389 9.178 10.608 1.00 92.25 84 ALA A N 1
ATOM 623 C CA . ALA A 1 84 ? -20.312 9.328 12.057 1.00 92.25 84 ALA A CA 1
ATOM 624 C C . ALA A 1 84 ? -20.092 10.785 12.524 1.00 92.25 84 ALA A C 1
ATOM 626 O O . ALA A 1 84 ? -19.840 11.015 13.710 1.00 92.25 84 ALA A O 1
ATOM 627 N N . ASN A 1 85 ? -20.202 11.776 11.629 1.00 94.50 85 ASN A N 1
ATOM 628 C CA . ASN A 1 85 ? -19.896 13.192 11.874 1.00 94.50 85 ASN A CA 1
ATOM 629 C C . ASN A 1 85 ? -18.460 13.436 12.376 1.00 94.50 85 ASN A C 1
ATOM 631 O O . ASN A 1 85 ? -18.221 14.301 13.224 1.00 94.50 85 ASN A O 1
ATOM 635 N N . VAL A 1 86 ? -17.500 12.669 11.863 1.00 94.81 86 VAL A N 1
ATOM 636 C CA . VAL A 1 86 ? -16.067 12.833 12.115 1.00 94.81 86 VAL A CA 1
ATOM 637 C C . VAL A 1 86 ? -15.393 13.367 10.855 1.00 94.81 86 VAL A C 1
ATOM 639 O O . VAL A 1 86 ? -15.513 12.793 9.777 1.00 94.81 86 VAL A O 1
ATOM 642 N N . ASP A 1 87 ? -14.671 14.477 11.000 1.00 96.12 87 ASP A N 1
ATOM 643 C CA . ASP A 1 87 ? -13.819 15.015 9.940 1.00 96.12 87 ASP A CA 1
ATOM 644 C C . ASP A 1 87 ? -12.628 14.064 9.701 1.00 96.12 87 ASP A C 1
ATOM 646 O O . ASP A 1 87 ? -11.901 13.779 10.658 1.00 96.12 87 ASP A O 1
ATOM 650 N N . PRO A 1 88 ? -12.385 13.578 8.469 1.00 96.88 88 PRO A N 1
ATOM 651 C CA . PRO A 1 88 ? -11.209 12.766 8.146 1.00 96.88 88 PRO A CA 1
ATOM 652 C C . PRO A 1 88 ? -9.870 13.420 8.523 1.00 96.88 88 PRO A C 1
ATOM 654 O O . PRO A 1 88 ? -8.925 12.708 8.860 1.00 96.88 88 PRO A O 1
ATOM 657 N N . ALA A 1 89 ? -9.786 14.756 8.560 1.00 96.69 89 ALA A N 1
ATOM 658 C CA . ALA A 1 89 ? -8.599 15.474 9.037 1.00 96.69 89 ALA A CA 1
ATOM 659 C C . ALA A 1 89 ? -8.338 15.298 10.548 1.00 96.69 89 ALA A C 1
ATOM 661 O O . ALA A 1 89 ? -7.275 15.657 11.049 1.00 96.69 89 ALA A O 1
ATOM 662 N N . ALA A 1 90 ? -9.284 14.740 11.309 1.00 95.56 90 ALA A N 1
ATOM 663 C CA . ALA A 1 90 ? -9.071 14.415 12.716 1.00 95.56 90 ALA A CA 1
ATOM 664 C C . ALA A 1 90 ? -8.199 13.163 12.919 1.00 95.56 90 ALA A C 1
ATOM 666 O O . ALA A 1 90 ? -7.701 12.961 14.027 1.00 95.56 90 ALA A O 1
ATOM 667 N N . VAL A 1 91 ? -8.026 12.323 11.892 1.00 97.56 91 VAL A N 1
ATOM 668 C CA . VAL A 1 91 ? -7.269 11.067 11.981 1.00 97.56 91 VAL A CA 1
ATOM 669 C C . VAL A 1 91 ? -5.794 11.319 11.684 1.00 97.56 91 VAL A C 1
ATOM 671 O O . VAL A 1 91 ? -5.431 11.697 10.574 1.00 97.56 91 VAL A O 1
ATOM 674 N N . LYS A 1 92 ? -4.945 11.065 12.683 1.00 97.19 92 LYS A N 1
ATOM 675 C CA . LYS A 1 92 ? -3.481 11.195 12.610 1.00 97.19 92 LYS A CA 1
ATOM 676 C C . LYS A 1 92 ? -2.758 9.859 12.625 1.00 97.19 92 LYS A C 1
ATOM 678 O O . LYS A 1 92 ? -1.694 9.723 12.027 1.00 97.19 92 LYS A O 1
ATOM 683 N N . SER A 1 93 ? -3.330 8.857 13.279 1.00 98.06 93 SER A N 1
ATOM 684 C CA . SER A 1 93 ? -2.830 7.487 13.223 1.00 98.06 93 SER A CA 1
ATOM 685 C C . SER A 1 93 ? -3.978 6.496 13.151 1.00 98.06 93 SER A C 1
ATOM 687 O O . SER A 1 93 ? -5.077 6.770 13.628 1.00 98.06 93 SER A O 1
ATOM 689 N N . ILE A 1 94 ? -3.718 5.340 12.552 1.00 98.38 94 ILE A N 1
ATOM 690 C CA . ILE A 1 94 ? -4.626 4.195 12.528 1.00 98.38 94 ILE A CA 1
ATOM 691 C C . ILE A 1 94 ? -3.913 3.022 13.194 1.00 98.38 94 ILE A C 1
ATOM 693 O O . ILE A 1 94 ? -2.762 2.748 12.870 1.00 98.38 94 ILE A O 1
ATOM 697 N N . GLU A 1 95 ? -4.582 2.308 14.097 1.00 97.25 95 GLU A N 1
ATOM 698 C CA . GLU A 1 95 ? -4.068 1.067 14.686 1.00 97.25 95 GLU A CA 1
ATOM 699 C C . GLU A 1 95 ? -5.118 -0.049 14.621 1.00 97.25 95 GLU A C 1
ATOM 701 O O . GLU A 1 95 ? -6.236 0.088 15.126 1.00 97.25 95 GLU A O 1
ATOM 706 N N . PHE A 1 96 ? -4.740 -1.197 14.056 1.00 95.56 96 PHE A N 1
ATOM 707 C CA . PHE A 1 96 ? -5.549 -2.416 14.097 1.00 95.56 96 PHE A CA 1
ATOM 708 C C . PHE A 1 96 ? -5.153 -3.259 15.311 1.00 95.56 96 PHE A C 1
ATOM 710 O O . PHE A 1 96 ? -4.204 -4.038 15.271 1.00 95.56 96 PHE A O 1
ATOM 717 N N . THR A 1 97 ? -5.868 -3.104 16.429 1.00 90.12 97 THR A N 1
ATOM 718 C CA . THR A 1 97 ? -5.536 -3.824 17.681 1.00 90.12 97 THR A CA 1
ATOM 719 C C . THR A 1 97 ? -6.014 -5.272 17.704 1.00 90.12 97 THR A C 1
ATOM 721 O O . THR A 1 97 ? -5.524 -6.079 18.493 1.00 90.12 97 THR A O 1
ATOM 724 N N . THR A 1 98 ? -6.969 -5.603 16.843 1.00 91.19 98 THR A N 1
ATOM 725 C CA . THR A 1 98 ? -7.575 -6.929 16.717 1.00 91.19 98 THR A CA 1
ATOM 726 C C . THR A 1 98 ? -7.822 -7.226 15.243 1.00 91.19 98 THR A C 1
ATOM 728 O O . THR A 1 98 ? -7.785 -6.316 14.413 1.00 91.19 98 THR A O 1
ATOM 731 N N . LYS A 1 99 ? -8.054 -8.501 14.916 1.00 94.75 99 LYS A N 1
ATOM 732 C CA . LYS A 1 99 ? -8.300 -8.912 13.534 1.00 94.75 99 LYS A CA 1
ATOM 733 C C . LYS A 1 99 ? -9.562 -8.245 12.983 1.00 94.75 99 LYS A C 1
ATOM 735 O O . LYS A 1 99 ? -10.645 -8.406 13.549 1.00 94.75 99 LYS A O 1
ATOM 740 N N . THR A 1 100 ? -9.410 -7.570 11.852 1.00 94.56 100 THR A N 1
ATOM 741 C CA . THR A 1 100 ? -10.491 -6.945 11.087 1.00 94.56 100 THR A CA 1
ATOM 742 C C . THR A 1 100 ? -10.501 -7.557 9.695 1.00 94.56 100 THR A C 1
ATOM 744 O O . THR A 1 100 ? -9.444 -7.693 9.087 1.00 94.56 100 THR A O 1
ATOM 747 N N . SER A 1 101 ? -11.665 -7.956 9.190 1.00 94.19 101 SER A N 1
ATOM 748 C CA . SER A 1 101 ? -11.791 -8.505 7.831 1.00 94.19 101 SER A CA 1
ATOM 749 C C . SER A 1 101 ? -12.264 -7.440 6.839 1.00 94.19 101 SER A C 1
ATOM 751 O O . SER A 1 101 ? -12.937 -6.492 7.238 1.00 94.19 101 SER A O 1
ATOM 753 N N . ALA A 1 102 ? -11.905 -7.580 5.564 1.00 92.25 102 ALA A N 1
ATOM 754 C CA . ALA A 1 102 ? -12.421 -6.795 4.442 1.00 92.25 102 ALA A CA 1
ATOM 755 C C . ALA A 1 102 ? -12.406 -7.644 3.156 1.00 92.25 102 ALA A C 1
ATOM 757 O O . ALA A 1 102 ? -11.552 -8.502 2.991 1.00 92.25 102 ALA A O 1
ATOM 758 N N . ASN A 1 103 ? -13.301 -7.414 2.198 1.00 85.94 103 ASN A N 1
ATOM 759 C CA . ASN A 1 103 ? -13.280 -8.140 0.915 1.00 85.94 103 ASN A CA 1
ATOM 760 C C . ASN A 1 103 ? -12.435 -7.441 -0.163 1.00 85.94 103 ASN A C 1
ATOM 762 O O . ASN A 1 103 ? -12.146 -8.050 -1.192 1.00 85.94 103 ASN A O 1
ATOM 766 N N . ASN A 1 104 ? -12.062 -6.178 0.068 1.00 87.25 104 ASN A N 1
ATOM 767 C CA . ASN A 1 104 ? -11.228 -5.344 -0.794 1.00 87.25 104 ASN A CA 1
ATOM 768 C C . ASN A 1 104 ? -10.634 -4.186 0.023 1.00 87.25 104 ASN A C 1
ATOM 770 O O . ASN A 1 104 ? -11.278 -3.731 0.967 1.00 87.25 104 ASN A O 1
ATOM 774 N N . ILE A 1 105 ? -9.450 -3.693 -0.339 1.00 91.94 105 ILE A N 1
ATOM 775 C CA . ILE A 1 105 ? -8.804 -2.544 0.323 1.00 91.94 105 ILE A CA 1
ATOM 776 C C . ILE A 1 105 ? -8.448 -1.418 -0.657 1.00 91.94 105 ILE A C 1
ATOM 778 O O . ILE A 1 105 ? -7.731 -0.482 -0.293 1.00 91.94 105 ILE A O 1
ATOM 782 N N . SER A 1 106 ? -8.994 -1.452 -1.880 1.00 94.62 106 SER A N 1
ATOM 783 C CA . SER A 1 106 ? -8.884 -0.335 -2.819 1.00 94.62 106 SER A CA 1
ATOM 784 C C . SER A 1 106 ? -9.386 0.949 -2.176 1.00 94.62 106 SER A C 1
ATOM 786 O O . SER A 1 106 ? -10.514 1.000 -1.679 1.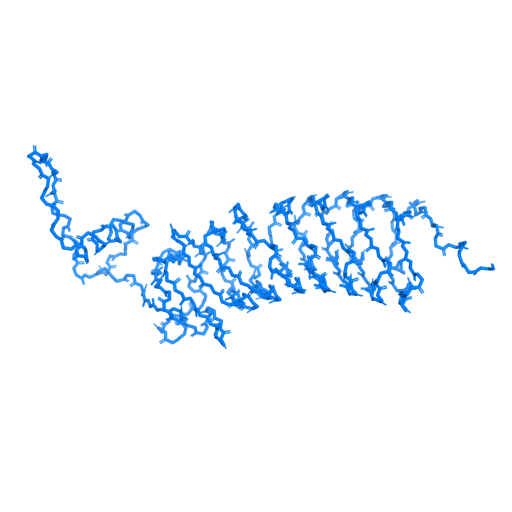00 94.62 106 SER A O 1
ATOM 788 N N . ARG A 1 107 ? -8.559 1.996 -2.208 1.00 95.19 107 ARG A N 1
ATOM 789 C CA . ARG A 1 107 ? -8.895 3.337 -1.709 1.00 95.19 107 ARG A CA 1
ATOM 790 C C . ARG A 1 107 ? -9.356 3.352 -0.242 1.00 95.19 107 ARG A C 1
ATOM 792 O O . ARG A 1 107 ? -10.017 4.297 0.181 1.00 95.19 107 ARG A O 1
ATOM 799 N N . ALA A 1 108 ? -9.011 2.322 0.536 1.00 94.94 108 ALA A N 1
ATOM 800 C CA . ALA A 1 108 ? -9.450 2.138 1.920 1.00 94.94 108 ALA A CA 1
ATOM 801 C C . ALA A 1 108 ? -9.145 3.355 2.807 1.00 94.94 108 ALA A C 1
ATOM 803 O O . ALA A 1 108 ? -10.000 3.787 3.581 1.00 94.94 108 ALA A O 1
ATOM 804 N N . PHE A 1 109 ? -7.952 3.928 2.651 1.00 96.00 109 PHE A N 1
ATOM 805 C CA . PHE A 1 109 ? -7.410 5.027 3.451 1.00 96.00 109 PHE A CA 1
ATOM 806 C C . PHE A 1 109 ? -7.113 6.263 2.589 1.00 96.00 109 PHE A C 1
ATOM 808 O O . PHE A 1 109 ? -6.154 6.993 2.841 1.00 96.00 109 PHE A O 1
ATOM 815 N N . VAL A 1 110 ? -7.930 6.483 1.553 1.00 95.62 110 VAL A N 1
ATOM 816 C CA . VAL A 1 110 ? -7.834 7.654 0.671 1.00 95.62 110 VAL A CA 1
ATOM 817 C C . VAL A 1 110 ? -8.137 8.953 1.429 1.00 95.62 110 VAL A C 1
ATOM 819 O O . VAL A 1 110 ? -8.850 8.920 2.420 1.00 95.62 110 VAL A O 1
ATOM 822 N N . ASP A 1 111 ? -7.637 10.104 0.977 1.00 95.94 111 ASP A N 1
ATOM 823 C CA . ASP A 1 111 ? -8.046 11.445 1.441 1.00 95.94 111 ASP A CA 1
ATOM 824 C C . ASP A 1 111 ? -8.037 11.642 2.975 1.00 95.94 111 ASP A C 1
ATOM 826 O O . ASP A 1 111 ? -8.920 12.292 3.547 1.00 95.94 111 ASP A O 1
ATOM 830 N N . LEU A 1 112 ? -7.020 11.096 3.647 1.00 97.44 112 LEU A N 1
ATOM 831 C CA . LEU A 1 112 ? -6.728 11.341 5.062 1.00 97.44 112 LEU A CA 1
ATOM 832 C C . LEU A 1 112 ? -5.528 12.300 5.178 1.00 97.44 112 LEU A C 1
ATOM 834 O O . LEU A 1 112 ? -4.390 11.847 5.316 1.00 97.44 112 LEU A O 1
ATOM 838 N N . PRO A 1 113 ? -5.743 13.629 5.097 1.00 96.19 113 PRO A N 1
ATOM 839 C CA . PRO A 1 113 ? -4.660 14.597 4.900 1.00 96.19 113 PRO A CA 1
ATOM 840 C C . PRO A 1 113 ? -3.707 14.705 6.095 1.00 96.19 113 PRO A C 1
ATOM 842 O O . PRO A 1 113 ? -2.547 15.056 5.919 1.00 96.19 113 PRO A O 1
ATOM 845 N N . GLU A 1 114 ? -4.174 14.385 7.301 1.00 97.81 114 GLU A N 1
ATOM 846 C CA . GLU A 1 114 ? -3.383 14.449 8.536 1.00 97.81 114 GLU A CA 1
ATOM 847 C C . GLU A 1 114 ? -2.850 13.073 8.972 1.00 97.81 114 GLU A C 1
ATOM 849 O O . GLU A 1 114 ? -2.197 12.981 10.010 1.00 97.81 114 GLU A O 1
ATOM 854 N N . LEU A 1 115 ? -3.102 12.003 8.200 1.00 98.62 115 LEU A N 1
ATOM 855 C CA . LEU A 1 115 ? -2.645 10.656 8.540 1.00 98.62 115 LEU A CA 1
ATOM 856 C C . LEU A 1 115 ? -1.122 10.573 8.444 1.00 98.62 115 LEU A C 1
ATOM 858 O O . LEU A 1 115 ? -0.547 10.756 7.375 1.00 98.62 115 LEU A O 1
ATOM 862 N N . GLN A 1 116 ? -0.493 10.242 9.566 1.00 98.56 116 GLN A N 1
ATOM 863 C CA . GLN A 1 116 ? 0.951 10.089 9.712 1.00 98.56 116 GLN A CA 1
ATOM 864 C C . GLN A 1 116 ? 1.361 8.624 9.849 1.00 98.56 116 GLN A C 1
ATOM 866 O O . GLN A 1 116 ? 2.436 8.248 9.389 1.00 98.56 116 GLN A O 1
ATOM 871 N N . LYS A 1 117 ? 0.525 7.787 10.479 1.00 98.62 117 LYS A N 1
ATOM 872 C CA . LYS A 1 117 ? 0.913 6.418 10.850 1.00 98.62 117 LYS A CA 1
ATOM 873 C C . LYS A 1 117 ? -0.191 5.400 10.629 1.00 98.62 117 LYS A C 1
ATOM 875 O O . LYS A 1 117 ? -1.339 5.648 10.993 1.00 98.62 117 LYS A O 1
ATOM 880 N N . VAL A 1 118 ? 0.175 4.220 10.146 1.00 98.62 118 VAL A N 1
ATOM 881 C CA . VAL A 1 118 ? -0.696 3.040 10.103 1.00 98.62 118 VAL A CA 1
ATOM 882 C C . VAL A 1 118 ? 0.030 1.889 10.783 1.00 98.62 118 VAL A C 1
ATOM 884 O O . VAL A 1 118 ? 1.081 1.455 10.326 1.00 98.62 118 VAL A O 1
ATOM 887 N N . LEU A 1 119 ? -0.517 1.423 11.901 1.00 98.19 119 LEU A N 1
ATOM 888 C CA . LEU A 1 119 ? 0.120 0.476 12.808 1.00 98.19 119 LEU A CA 1
ATOM 889 C C . LEU A 1 119 ? -0.603 -0.872 12.798 1.00 98.19 119 LEU A C 1
ATOM 891 O O . LEU A 1 119 ? -1.841 -0.922 12.784 1.00 98.19 119 LEU A O 1
ATOM 895 N N . LYS A 1 120 ? 0.170 -1.962 12.886 1.00 97.44 120 LYS A N 1
ATOM 896 C CA . LYS A 1 120 ? -0.319 -3.346 12.926 1.00 97.44 120 LYS A CA 1
ATOM 897 C C . LYS A 1 120 ? -1.220 -3.699 11.747 1.00 97.44 120 LYS A C 1
ATOM 899 O O . LYS A 1 120 ? -2.241 -4.367 11.925 1.00 97.44 120 LYS A O 1
ATOM 904 N N . LEU A 1 121 ? -0.867 -3.259 10.538 1.00 97.00 121 LEU A N 1
ATOM 905 C CA . LEU A 1 121 ? -1.717 -3.467 9.366 1.00 97.00 121 LEU A CA 1
ATOM 906 C C . LEU A 1 121 ? -1.915 -4.958 9.046 1.00 97.00 121 LEU A C 1
ATOM 908 O O . LEU A 1 121 ? -2.942 -5.315 8.480 1.00 97.00 121 LEU A O 1
ATOM 912 N N . GLY A 1 122 ? -1.021 -5.848 9.494 1.00 96.75 122 GLY A N 1
ATOM 913 C CA . GLY A 1 122 ? -1.203 -7.302 9.403 1.00 96.75 122 GLY A CA 1
ATOM 914 C C . GLY A 1 122 ? -2.413 -7.874 10.153 1.00 96.75 122 GLY A C 1
ATOM 915 O O . GLY A 1 122 ? -2.796 -9.019 9.927 1.00 96.75 122 GLY A O 1
ATOM 916 N N . ASN A 1 123 ? -3.069 -7.094 11.018 1.00 96.75 123 ASN A N 1
ATOM 917 C CA . ASN A 1 123 ? -4.357 -7.479 11.600 1.00 96.75 123 ASN A CA 1
ATOM 918 C C . ASN A 1 123 ? -5.548 -7.235 10.655 1.00 96.75 123 ASN A C 1
ATOM 920 O O . ASN A 1 123 ? -6.651 -7.705 10.943 1.00 96.75 123 ASN A O 1
ATOM 924 N N . LEU A 1 124 ? -5.355 -6.536 9.536 1.00 94.94 124 LEU A N 1
ATOM 925 C CA . LEU A 1 124 ? -6.347 -6.425 8.474 1.00 94.94 124 LEU A CA 1
ATOM 926 C C . LEU A 1 124 ? -6.222 -7.643 7.547 1.00 94.94 124 LEU A C 1
ATOM 928 O O . LEU A 1 124 ? -5.231 -7.798 6.842 1.00 94.94 124 LEU A O 1
ATOM 932 N N . ASN A 1 125 ? -7.229 -8.511 7.545 1.00 92.31 125 ASN A N 1
ATOM 933 C CA . ASN A 1 125 ? -7.329 -9.649 6.635 1.00 92.31 125 ASN A CA 1
ATOM 934 C C . ASN A 1 125 ? -8.222 -9.270 5.458 1.00 92.31 125 ASN A C 1
ATOM 936 O O . ASN A 1 125 ? -9.375 -8.893 5.663 1.00 92.31 125 ASN A O 1
ATOM 940 N N . TYR A 1 126 ? -7.710 -9.387 4.241 1.00 90.25 126 TYR A N 1
ATOM 941 C CA . TYR A 1 126 ? -8.421 -8.920 3.063 1.00 90.25 126 TYR A CA 1
ATOM 942 C C . TYR A 1 126 ? -8.243 -9.830 1.846 1.00 90.25 126 TYR A C 1
ATOM 944 O O . TYR A 1 126 ? -7.492 -10.807 1.861 1.00 90.25 126 TYR A O 1
ATOM 952 N N . SER A 1 127 ? -8.981 -9.523 0.785 1.00 81.31 127 SER A N 1
ATOM 953 C CA . SER A 1 127 ? -8.826 -10.112 -0.546 1.00 81.31 127 SER A CA 1
ATOM 954 C C . SER A 1 127 ? -8.859 -9.023 -1.615 1.00 81.31 127 SER A C 1
ATOM 956 O O . SER A 1 127 ? -9.293 -7.912 -1.336 1.00 81.31 127 SER A O 1
ATOM 958 N N . GLY A 1 128 ? -8.450 -9.328 -2.847 1.00 86.62 128 GLY A N 1
ATOM 959 C CA . GLY A 1 128 ? -8.757 -8.481 -4.002 1.00 86.62 128 GLY A CA 1
ATOM 960 C C . GLY A 1 128 ? -7.691 -7.434 -4.321 1.00 86.62 128 GLY A C 1
ATOM 961 O O . GLY A 1 128 ? -6.578 -7.780 -4.700 1.00 86.62 128 GLY A O 1
ATOM 962 N N . SER A 1 129 ? -8.046 -6.152 -4.277 1.00 92.94 129 SER A N 1
ATOM 963 C CA . SER A 1 129 ? -7.227 -5.050 -4.790 1.00 92.94 129 SER A CA 1
ATOM 964 C C . SER A 1 129 ? -6.692 -4.168 -3.658 1.00 92.94 129 SER A C 1
ATOM 966 O O . SER A 1 129 ? -7.388 -3.888 -2.684 1.00 92.94 129 SER A O 1
ATOM 968 N N . ALA A 1 130 ? -5.453 -3.697 -3.807 1.00 95.31 130 ALA A N 1
ATOM 969 C CA . ALA A 1 130 ? -4.853 -2.658 -2.967 1.00 95.31 130 ALA A CA 1
ATOM 970 C C . ALA A 1 130 ? -4.690 -1.327 -3.717 1.00 95.31 130 ALA A C 1
ATOM 972 O O . ALA A 1 130 ? -3.897 -0.469 -3.328 1.00 95.31 130 ALA A O 1
ATOM 973 N N . GLU A 1 131 ? -5.452 -1.153 -4.800 1.00 96.19 131 GLU A N 1
ATOM 974 C CA . GLU A 1 131 ? -5.400 0.032 -5.648 1.00 96.19 131 GLU A CA 1
ATOM 975 C C . GLU A 1 131 ? -5.592 1.317 -4.836 1.00 96.19 131 GLU A C 1
ATOM 977 O O . GLU A 1 131 ? -6.598 1.479 -4.139 1.00 96.19 131 GLU A O 1
ATOM 982 N N . SER A 1 132 ? -4.665 2.266 -4.966 1.00 97.25 132 SER A N 1
ATOM 983 C CA . SER A 1 132 ? -4.776 3.607 -4.381 1.00 97.25 132 SER A CA 1
ATOM 984 C C . SER A 1 132 ? -5.063 3.597 -2.871 1.00 97.25 132 SER A C 1
ATOM 986 O O . SER A 1 132 ? -5.712 4.513 -2.363 1.00 97.25 132 SER A O 1
ATOM 988 N N . MET A 1 133 ? -4.629 2.554 -2.151 1.00 96.81 133 MET A N 1
ATOM 989 C CA . MET A 1 133 ? -4.974 2.308 -0.744 1.00 96.81 133 MET A CA 1
ATOM 990 C C . MET A 1 133 ? -4.751 3.535 0.150 1.00 96.81 133 MET A C 1
ATOM 992 O O . MET A 1 133 ? -5.601 3.815 0.994 1.00 96.81 133 MET A O 1
ATOM 996 N N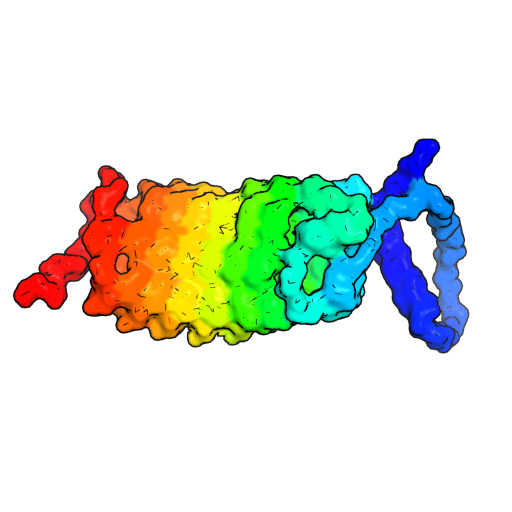 . PHE A 1 134 ? -3.665 4.280 -0.081 1.00 97.50 134 PHE A N 1
ATOM 997 C CA . PHE A 1 134 ? -3.279 5.487 0.661 1.00 97.50 134 PHE A CA 1
ATOM 998 C C . PHE A 1 134 ? -3.279 6.768 -0.193 1.00 97.50 134 PHE A C 1
ATOM 1000 O O . PHE A 1 134 ? -2.575 7.729 0.119 1.00 97.50 134 PHE A O 1
ATOM 1007 N N . LEU A 1 135 ? -4.041 6.805 -1.291 1.00 95.88 135 LEU A N 1
ATOM 1008 C CA . LEU A 1 135 ? -4.094 7.974 -2.175 1.00 95.88 135 LEU A CA 1
ATOM 1009 C C . LEU A 1 135 ? -4.448 9.253 -1.386 1.00 95.88 135 LEU A C 1
ATOM 1011 O O . LEU A 1 135 ? -5.378 9.267 -0.588 1.00 95.88 135 LEU A O 1
ATOM 1015 N N . SER A 1 136 ? -3.708 10.339 -1.612 1.00 93.88 136 SER A N 1
ATOM 1016 C CA . SER A 1 136 ? -3.860 11.619 -0.893 1.00 93.88 136 SER A CA 1
ATOM 1017 C C . SER A 1 136 ? -3.577 11.583 0.623 1.00 93.88 136 SER A C 1
ATOM 1019 O O . SER A 1 136 ? -3.818 12.586 1.299 1.00 93.88 136 SER A O 1
ATOM 1021 N N . ALA A 1 137 ? -3.019 10.504 1.184 1.00 94.44 137 ALA A N 1
ATOM 1022 C CA . ALA A 1 137 ? -2.499 10.477 2.558 1.00 94.44 137 ALA A CA 1
ATOM 1023 C C . ALA A 1 137 ? -1.107 11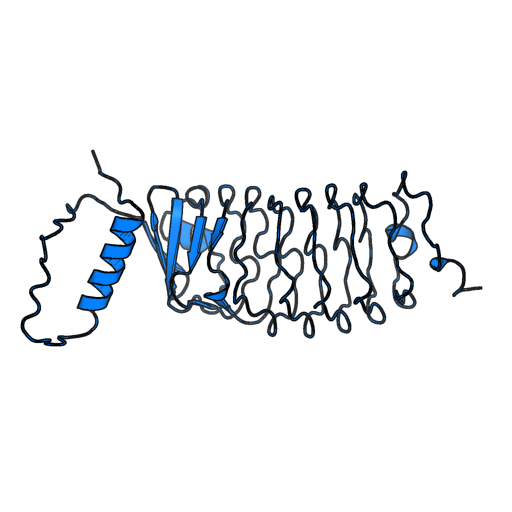.141 2.627 1.00 94.44 137 ALA A C 1
ATOM 1025 O O . ALA A 1 137 ? -0.087 10.508 2.903 1.00 94.44 137 ALA A O 1
ATOM 1026 N N . ALA A 1 138 ? -1.054 12.440 2.317 1.00 89.12 138 ALA A N 1
ATOM 1027 C CA . ALA A 1 138 ? 0.176 13.165 1.980 1.00 89.12 138 ALA A CA 1
ATOM 1028 C C . ALA A 1 138 ? 1.203 13.309 3.120 1.00 89.12 138 ALA A C 1
ATOM 1030 O O . ALA A 1 138 ? 2.321 13.750 2.857 1.00 89.12 138 ALA A O 1
ATOM 1031 N N . ASN A 1 139 ? 0.837 12.954 4.355 1.00 96.81 139 ASN A N 1
ATOM 1032 C CA . ASN A 1 139 ? 1.690 13.012 5.544 1.00 96.81 139 ASN A CA 1
ATOM 1033 C C . ASN A 1 139 ? 2.085 11.623 6.079 1.00 96.81 139 ASN A C 1
ATOM 1035 O O . ASN A 1 139 ? 2.742 11.549 7.117 1.00 96.81 139 ASN A O 1
ATOM 1039 N N . LEU A 1 140 ? 1.719 10.536 5.385 1.00 98.38 140 LEU A N 1
ATOM 1040 C CA . LEU A 1 140 ? 1.940 9.167 5.852 1.00 98.38 140 LEU A CA 1
ATOM 1041 C C . LEU A 1 140 ? 3.438 8.834 5.882 1.00 98.38 140 LEU A C 1
ATOM 1043 O O . LEU A 1 140 ? 4.061 8.642 4.838 1.00 98.38 140 LEU A O 1
ATOM 1047 N N . GLU A 1 141 ? 4.009 8.780 7.082 1.00 98.00 141 GLU A N 1
ATOM 1048 C CA . GLU A 1 141 ? 5.444 8.620 7.347 1.00 98.00 141 GLU A CA 1
ATOM 1049 C C . GLU A 1 141 ? 5.819 7.242 7.912 1.00 98.00 141 GLU A C 1
ATOM 1051 O O . GLU A 1 141 ? 6.984 6.855 7.846 1.00 98.00 141 GLU A O 1
ATOM 1056 N N . GLU A 1 142 ? 4.854 6.487 8.440 1.00 98.44 142 GLU A N 1
ATOM 1057 C CA . GLU A 1 142 ? 5.095 5.182 9.062 1.00 98.44 142 GLU A CA 1
ATOM 1058 C C . GLU A 1 142 ? 3.978 4.192 8.710 1.00 98.44 142 GLU A C 1
ATOM 1060 O O . GLU A 1 142 ? 2.796 4.460 8.939 1.00 98.44 142 GLU A O 1
ATOM 1065 N N . ILE A 1 143 ? 4.354 3.034 8.165 1.00 98.50 143 ILE A N 1
ATOM 1066 C CA . ILE A 1 143 ? 3.434 1.940 7.844 1.00 98.50 143 ILE A CA 1
ATOM 1067 C C . ILE A 1 143 ? 4.042 0.649 8.391 1.00 98.50 143 ILE A C 1
ATOM 1069 O O . ILE A 1 143 ? 5.060 0.173 7.893 1.00 98.50 143 ILE A O 1
ATOM 1073 N N . ASP A 1 144 ? 3.419 0.090 9.421 1.00 98.38 144 ASP A N 1
ATOM 1074 C CA . ASP A 1 144 ? 3.772 -1.213 9.978 1.00 98.38 144 ASP A CA 1
ATOM 1075 C C . ASP A 1 144 ? 3.069 -2.321 9.184 1.00 98.38 144 ASP A C 1
ATOM 1077 O O . ASP A 1 144 ? 1.858 -2.540 9.318 1.00 98.38 144 ASP A O 1
ATOM 1081 N N . LEU A 1 145 ? 3.853 -2.990 8.339 1.00 97.75 145 LEU A N 1
ATOM 1082 C CA . LEU A 1 145 ? 3.427 -4.064 7.444 1.00 97.75 145 LEU A CA 1
ATOM 1083 C C . LEU A 1 145 ? 3.678 -5.465 8.024 1.00 97.75 145 LEU A C 1
ATOM 1085 O O . LEU A 1 145 ? 3.492 -6.453 7.309 1.00 97.75 145 LEU A O 1
ATOM 1089 N N . ASP A 1 146 ? 4.089 -5.602 9.292 1.00 96.69 146 ASP A N 1
ATOM 1090 C CA . ASP A 1 146 ? 4.338 -6.936 9.842 1.00 96.69 146 ASP A CA 1
ATOM 1091 C C . ASP A 1 146 ? 3.045 -7.767 9.869 1.00 96.69 146 ASP A C 1
ATOM 1093 O O . ASP A 1 146 ? 1.992 -7.332 10.339 1.00 96.69 146 ASP A O 1
ATOM 1097 N N . GLY A 1 147 ? 3.123 -8.970 9.296 1.00 96.06 147 GLY A N 1
ATOM 1098 C CA . GLY A 1 147 ? 1.978 -9.863 9.107 1.00 96.06 147 GLY A CA 1
ATOM 1099 C C . GLY A 1 147 ? 0.992 -9.461 7.999 1.00 96.06 147 GLY A C 1
ATOM 1100 O O . GLY A 1 147 ? -0.060 -10.088 7.898 1.00 96.06 147 GLY A O 1
ATOM 1101 N N . PHE A 1 148 ? 1.285 -8.446 7.177 1.00 96.44 148 PHE A N 1
ATOM 1102 C CA . PHE A 1 148 ? 0.423 -8.035 6.063 1.00 96.44 148 PHE A CA 1
ATOM 1103 C C . PHE A 1 148 ? 0.494 -9.036 4.894 1.00 96.44 148 PHE A C 1
ATOM 1105 O O . PHE A 1 148 ? 1.432 -9.026 4.099 1.00 96.44 148 PHE A O 1
ATOM 1112 N N . ASP A 1 149 ? -0.505 -9.920 4.802 1.00 96.06 149 ASP A N 1
ATOM 1113 C CA . ASP A 1 149 ? -0.580 -10.992 3.796 1.00 96.06 149 ASP A CA 1
ATOM 1114 C C . ASP A 1 149 ? -1.048 -10.476 2.426 1.00 96.06 149 ASP A C 1
ATOM 1116 O O . ASP A 1 149 ? -2.232 -10.224 2.208 1.00 96.06 149 ASP A O 1
ATOM 1120 N N . THR A 1 150 ? -0.109 -10.371 1.487 1.00 96.69 150 THR A N 1
ATOM 1121 C CA . THR A 1 150 ? -0.341 -9.869 0.123 1.00 96.69 150 THR A CA 1
ATOM 1122 C C . THR A 1 150 ? -0.631 -10.965 -0.905 1.00 96.69 150 THR A C 1
ATOM 1124 O O . THR A 1 150 ? -0.978 -10.643 -2.041 1.00 96.69 150 THR A O 1
ATOM 1127 N N . SER A 1 151 ? -0.612 -12.247 -0.513 1.00 96.44 151 SER A N 1
ATOM 1128 C CA . SER A 1 151 ? -0.765 -13.399 -1.426 1.00 96.44 151 SER A CA 1
ATOM 1129 C C . SER A 1 151 ? -2.094 -13.425 -2.195 1.00 96.44 151 SER A C 1
ATOM 1131 O O . SER A 1 151 ? -2.227 -14.085 -3.229 1.00 96.44 151 SER A O 1
ATOM 1133 N N . LYS A 1 152 ? -3.099 -12.685 -1.709 1.00 93.56 152 LYS A N 1
ATOM 1134 C CA . LYS A 1 152 ? -4.440 -12.570 -2.306 1.00 93.56 152 LYS A CA 1
ATOM 1135 C C . LYS A 1 152 ? -4.653 -11.292 -3.119 1.00 93.56 152 LYS A C 1
ATOM 1137 O O . LYS A 1 152 ? -5.776 -11.068 -3.580 1.00 93.56 152 LYS A O 1
ATOM 1142 N N . ILE A 1 153 ? -3.629 -10.448 -3.266 1.00 94.81 153 ILE A N 1
ATOM 1143 C CA . ILE A 1 153 ? -3.721 -9.204 -4.032 1.00 94.81 153 ILE A CA 1
ATOM 1144 C C . ILE A 1 153 ? -3.538 -9.484 -5.525 1.00 94.81 153 ILE A C 1
ATOM 1146 O O . ILE A 1 153 ? -2.585 -10.143 -5.933 1.00 94.81 153 ILE A O 1
ATOM 1150 N N . THR A 1 154 ? -4.418 -8.922 -6.355 1.00 95.62 154 THR A N 1
ATOM 1151 C CA . THR A 1 154 ? -4.302 -8.985 -7.825 1.00 95.62 154 THR A CA 1
ATOM 1152 C C . THR A 1 154 ? -3.817 -7.677 -8.454 1.00 95.62 154 THR A C 1
ATOM 1154 O O . THR A 1 154 ? -3.340 -7.674 -9.588 1.00 95.62 154 THR A O 1
ATOM 1157 N N . THR A 1 155 ? -3.905 -6.549 -7.743 1.00 96.75 155 THR A N 1
ATOM 1158 C CA . THR A 1 155 ? -3.372 -5.254 -8.197 1.00 96.75 155 THR A CA 1
ATOM 1159 C C . THR A 1 155 ? -2.872 -4.401 -7.034 1.00 96.75 155 THR A C 1
ATOM 1161 O O . THR A 1 155 ? -3.516 -4.320 -5.986 1.00 96.75 155 THR A O 1
ATOM 1164 N N . MET A 1 156 ? -1.721 -3.762 -7.249 1.00 98.00 156 MET A N 1
ATOM 1165 C CA . MET A 1 156 ? -1.059 -2.835 -6.323 1.00 98.00 156 MET A CA 1
ATOM 1166 C C . MET A 1 156 ? -0.910 -1.434 -6.944 1.00 98.00 156 MET A C 1
ATOM 1168 O O . MET A 1 156 ? -0.027 -0.666 -6.560 1.00 98.00 156 MET A O 1
ATOM 1172 N N . GLU A 1 157 ? -1.756 -1.100 -7.926 1.00 98.38 157 GLU A N 1
ATOM 1173 C CA . GLU A 1 157 ? -1.723 0.190 -8.621 1.00 98.38 157 GLU A CA 1
ATOM 1174 C C . GLU A 1 157 ? -1.834 1.351 -7.622 1.00 98.38 157 GLU A C 1
ATOM 1176 O O . GLU A 1 157 ? -2.770 1.413 -6.829 1.00 98.38 157 GLU A O 1
ATOM 1181 N N . TYR A 1 158 ? -0.867 2.267 -7.633 1.00 98.44 158 TYR A N 1
ATOM 1182 C CA . TYR A 1 158 ? -0.826 3.444 -6.759 1.00 98.44 158 TYR A CA 1
ATOM 1183 C C . TYR A 1 158 ? -0.946 3.155 -5.250 1.00 98.44 158 TYR A C 1
ATOM 1185 O O . TYR A 1 158 ? -1.313 4.047 -4.484 1.00 98.44 158 TYR A O 1
ATOM 1193 N N . MET A 1 159 ? -0.644 1.931 -4.797 1.00 98.12 159 MET A N 1
ATOM 1194 C CA . MET A 1 159 ? -0.856 1.516 -3.403 1.00 98.12 159 MET A CA 1
ATOM 1195 C C . MET A 1 159 ? -0.161 2.450 -2.399 1.00 98.12 159 MET A C 1
ATOM 1197 O O . MET A 1 159 ? -0.785 2.855 -1.418 1.00 98.12 159 MET A O 1
ATOM 1201 N N . PHE A 1 160 ? 1.089 2.837 -2.676 1.00 98.31 160 PHE A N 1
ATOM 1202 C CA . PHE A 1 160 ? 1.907 3.740 -1.859 1.00 98.31 160 PHE A CA 1
ATOM 1203 C C . PHE A 1 160 ? 2.223 5.064 -2.577 1.00 98.31 160 PHE A C 1
ATOM 1205 O O . PHE A 1 160 ? 3.271 5.670 -2.344 1.00 98.31 160 PHE A O 1
ATOM 1212 N N . LEU A 1 161 ? 1.321 5.536 -3.445 1.00 97.81 161 LEU A N 1
ATOM 1213 C CA . LEU A 1 161 ? 1.499 6.790 -4.179 1.00 97.81 161 LEU A CA 1
ATOM 1214 C C . LEU A 1 161 ? 1.699 7.978 -3.219 1.00 97.81 161 LEU A C 1
ATOM 1216 O O . LEU A 1 161 ? 0.826 8.308 -2.415 1.00 97.81 161 LEU A O 1
ATOM 1220 N N . GLY A 1 162 ? 2.835 8.660 -3.349 1.00 96.94 162 GLY A N 1
ATOM 1221 C CA . GLY A 1 162 ? 3.126 9.938 -2.703 1.00 96.94 162 GLY A CA 1
ATOM 1222 C C . GLY A 1 162 ? 3.405 9.881 -1.199 1.00 96.94 162 GLY A C 1
ATOM 1223 O O . GLY A 1 162 ? 3.481 10.948 -0.578 1.00 96.94 162 GLY A O 1
ATOM 1224 N N . ILE A 1 163 ? 3.566 8.688 -0.610 1.00 97.12 163 ILE A N 1
ATOM 1225 C CA . ILE A 1 163 ? 3.834 8.546 0.830 1.00 97.12 163 ILE A CA 1
ATOM 1226 C C . ILE A 1 163 ? 5.115 9.289 1.248 1.00 97.12 163 ILE A C 1
ATOM 1228 O O . ILE A 1 163 ? 6.034 9.515 0.453 1.00 97.12 163 ILE A O 1
ATOM 1232 N N . LYS A 1 164 ? 5.194 9.678 2.522 1.00 97.38 164 LYS A N 1
ATOM 1233 C CA . LYS A 1 164 ? 6.332 10.408 3.109 1.00 97.38 164 LYS A CA 1
ATOM 1234 C C . LYS A 1 164 ? 7.252 9.549 3.958 1.00 97.38 164 LYS A C 1
ATOM 1236 O O . LYS A 1 164 ? 8.234 10.091 4.470 1.00 97.38 164 LYS A O 1
ATOM 1241 N N . ALA A 1 165 ? 6.990 8.248 4.045 1.00 97.69 165 ALA A N 1
ATOM 1242 C CA . ALA A 1 165 ? 7.850 7.309 4.744 1.00 97.69 165 ALA A CA 1
ATOM 1243 C C . ALA A 1 165 ? 9.282 7.341 4.192 1.00 97.69 165 ALA A C 1
ATOM 1245 O O . ALA A 1 165 ? 9.499 7.398 2.980 1.00 97.69 165 ALA A O 1
ATOM 1246 N N . SER A 1 166 ? 10.267 7.322 5.091 1.00 97.62 166 SER A N 1
ATOM 1247 C CA . SER A 1 166 ? 11.679 7.150 4.728 1.00 97.62 166 SER A CA 1
ATOM 1248 C C . SER A 1 166 ? 12.060 5.681 4.549 1.00 97.62 166 SER A C 1
ATOM 1250 O O . SER A 1 166 ? 12.989 5.373 3.803 1.00 97.62 166 SER A O 1
ATOM 1252 N N . THR A 1 167 ? 11.325 4.780 5.201 1.00 97.38 167 THR A N 1
ATOM 1253 C CA . THR A 1 167 ? 11.498 3.327 5.137 1.00 97.38 167 THR A CA 1
ATOM 1254 C C . THR A 1 167 ? 10.156 2.650 4.905 1.00 97.38 167 THR A C 1
ATOM 1256 O O . THR A 1 167 ? 9.157 3.050 5.501 1.00 97.38 167 THR A O 1
ATOM 1259 N N . LEU A 1 168 ? 10.147 1.593 4.099 1.00 98.25 168 LEU A N 1
ATOM 1260 C CA . LEU A 1 168 ? 8.974 0.760 3.863 1.00 98.25 168 LEU A CA 1
ATOM 1261 C C . LEU A 1 168 ? 9.436 -0.690 3.699 1.00 98.25 168 LEU A C 1
ATOM 1263 O O . LEU A 1 168 ? 10.171 -0.997 2.762 1.00 98.25 168 LEU A O 1
ATOM 1267 N N . ASP A 1 169 ? 9.036 -1.565 4.620 1.00 98.25 169 ASP A N 1
ATOM 1268 C CA . ASP A 1 169 ? 9.389 -2.984 4.550 1.00 98.25 169 ASP A CA 1
ATOM 1269 C C . ASP A 1 169 ? 8.369 -3.749 3.699 1.00 98.25 169 ASP A C 1
ATOM 1271 O O . ASP A 1 169 ? 7.302 -4.135 4.173 1.00 98.25 169 ASP A O 1
ATOM 1275 N N . VAL A 1 170 ? 8.710 -3.957 2.426 1.00 98.38 170 VAL A N 1
ATOM 1276 C CA . VAL A 1 170 ? 7.947 -4.797 1.487 1.00 98.38 170 VAL A CA 1
ATOM 1277 C C . VAL A 1 170 ? 8.626 -6.147 1.230 1.00 98.38 170 VAL A C 1
ATOM 1279 O O . VAL A 1 170 ? 8.187 -6.899 0.364 1.00 98.38 170 VAL A O 1
ATOM 1282 N N . SER A 1 171 ? 9.663 -6.496 2.001 1.00 97.94 171 SER A N 1
ATOM 1283 C CA . SER A 1 171 ? 10.498 -7.687 1.766 1.00 97.94 171 SER A CA 1
ATOM 1284 C C . SER A 1 171 ? 9.725 -9.006 1.857 1.00 97.94 171 SER A C 1
ATOM 1286 O O . SER A 1 171 ? 10.143 -10.014 1.294 1.00 97.94 171 SER A O 1
ATOM 1288 N N . LYS A 1 172 ? 8.563 -9.012 2.519 1.00 97.62 172 LYS A N 1
ATOM 1289 C CA . LYS A 1 172 ? 7.688 -10.186 2.679 1.00 97.62 172 LYS A CA 1
ATOM 1290 C C . LYS A 1 172 ? 6.499 -10.215 1.711 1.00 97.62 172 LYS A C 1
ATOM 1292 O O . LYS A 1 172 ? 5.593 -11.024 1.908 1.00 97.62 172 LYS A O 1
ATOM 1297 N N . PHE A 1 173 ? 6.442 -9.322 0.723 1.00 98.25 173 PHE A N 1
ATOM 1298 C CA . PHE A 1 173 ? 5.307 -9.279 -0.196 1.00 98.25 173 PHE A CA 1
ATOM 1299 C C . PHE A 1 173 ? 5.325 -10.483 -1.145 1.00 98.25 173 PHE A C 1
ATOM 1301 O O . PHE A 1 173 ? 6.331 -10.772 -1.780 1.00 98.25 173 PHE A O 1
ATOM 1308 N N . ASP A 1 174 ? 4.186 -11.162 -1.264 1.00 97.81 174 ASP A N 1
ATOM 1309 C CA . ASP A 1 174 ? 3.924 -12.156 -2.299 1.00 97.81 174 ASP A CA 1
ATOM 1310 C C . ASP A 1 174 ? 3.162 -11.472 -3.435 1.00 97.81 174 ASP A C 1
ATOM 1312 O O . ASP A 1 174 ? 1.960 -11.215 -3.345 1.00 97.81 174 ASP A O 1
ATOM 1316 N N . THR A 1 175 ? 3.876 -11.156 -4.515 1.00 98.31 175 THR A N 1
ATOM 1317 C CA . THR A 1 175 ? 3.297 -10.509 -5.698 1.00 98.31 175 THR A CA 1
ATOM 1318 C C . THR A 1 175 ? 2.939 -11.492 -6.810 1.00 98.31 175 THR A C 1
ATOM 1320 O O . THR A 1 175 ? 2.567 -11.061 -7.901 1.00 98.31 175 THR A O 1
ATOM 1323 N N . SER A 1 176 ? 2.984 -12.805 -6.557 1.00 98.25 176 SER A N 1
ATOM 1324 C CA . SER A 1 176 ? 2.812 -13.850 -7.581 1.00 98.25 176 SER A CA 1
ATOM 1325 C C . SER A 1 176 ? 1.439 -13.848 -8.266 1.00 98.25 176 SER A C 1
ATOM 1327 O O . SER A 1 176 ? 1.253 -14.485 -9.306 1.00 98.25 176 SER A O 1
ATOM 1329 N N . ASN A 1 177 ? 0.451 -13.138 -7.711 1.00 97.75 177 ASN A N 1
ATOM 1330 C CA . ASN A 1 177 ? -0.885 -12.952 -8.287 1.00 97.75 177 ASN A CA 1
ATOM 1331 C C . ASN A 1 177 ? -1.132 -11.551 -8.864 1.00 97.75 177 ASN A C 1
ATOM 1333 O O . ASN A 1 177 ? -2.185 -11.323 -9.465 1.00 97.75 177 ASN A O 1
ATOM 1337 N N . VAL A 1 178 ? -0.178 -10.631 -8.730 1.00 98.38 178 VAL A N 1
ATOM 1338 C CA . VAL A 1 178 ? -0.329 -9.237 -9.146 1.00 98.38 178 VAL A CA 1
ATOM 1339 C C . VAL A 1 178 ? -0.161 -9.108 -10.658 1.00 98.38 178 VAL A C 1
ATOM 1341 O O . VAL A 1 178 ? 0.832 -9.550 -11.231 1.00 98.38 178 VAL A O 1
ATOM 1344 N N . THR A 1 179 ? -1.120 -8.454 -11.316 1.00 98.38 179 THR A N 1
ATOM 1345 C CA . THR A 1 179 ? -1.077 -8.193 -12.767 1.00 98.38 179 THR A CA 1
ATOM 1346 C C . THR A 1 179 ? -0.792 -6.732 -13.112 1.00 98.38 179 THR A C 1
ATOM 1348 O O . THR A 1 179 ? -0.453 -6.425 -14.252 1.00 98.38 179 THR A O 1
ATOM 1351 N N . ASN A 1 180 ? -0.930 -5.815 -12.152 1.00 98.56 180 ASN A N 1
ATOM 1352 C CA . ASN A 1 180 ? -0.747 -4.378 -12.352 1.00 98.56 180 ASN A CA 1
ATOM 1353 C C . ASN A 1 180 ? -0.056 -3.758 -11.126 1.00 98.56 180 ASN A C 1
ATOM 1355 O O . ASN A 1 180 ? -0.588 -3.842 -10.013 1.00 98.56 180 ASN A O 1
ATOM 1359 N N . MET A 1 181 ? 1.112 -3.152 -11.358 1.00 98.69 181 MET A N 1
ATOM 1360 C CA . MET A 1 181 ? 1.941 -2.452 -10.368 1.00 98.69 181 MET A CA 1
ATOM 1361 C C . MET A 1 181 ? 2.121 -0.964 -10.711 1.00 98.69 181 MET A C 1
ATOM 1363 O O . MET A 1 181 ? 3.027 -0.309 -10.195 1.00 98.69 181 MET A O 1
ATOM 1367 N N . ARG A 1 182 ? 1.280 -0.416 -11.596 1.00 98.50 182 ARG A N 1
ATOM 1368 C CA . ARG A 1 182 ? 1.374 0.967 -12.061 1.00 98.50 182 ARG A CA 1
ATOM 1369 C C . ARG A 1 182 ? 1.507 1.938 -10.890 1.00 98.50 182 ARG A C 1
ATOM 1371 O O . ARG A 1 182 ? 0.655 1.977 -10.008 1.00 98.50 182 ARG A O 1
ATOM 1378 N N . GLY A 1 183 ? 2.586 2.715 -10.885 1.00 98.44 183 GLY A N 1
ATOM 1379 C CA . GLY A 1 183 ? 2.844 3.753 -9.890 1.00 98.44 183 GLY A CA 1
ATOM 1380 C C . GLY A 1 183 ? 2.786 3.305 -8.428 1.00 98.44 183 GLY A C 1
ATOM 1381 O O . GLY A 1 183 ? 2.486 4.135 -7.575 1.00 98.44 183 GLY A O 1
ATOM 1382 N N . MET A 1 184 ? 3.043 2.028 -8.111 1.00 98.69 184 MET A N 1
ATOM 1383 C CA . MET A 1 184 ? 2.945 1.515 -6.734 1.00 98.69 184 MET A CA 1
ATOM 1384 C C . MET A 1 184 ? 3.735 2.367 -5.728 1.00 98.69 184 MET A C 1
ATOM 1386 O O . MET A 1 184 ? 3.235 2.584 -4.628 1.00 98.69 184 MET A O 1
ATOM 1390 N N . PHE A 1 185 ? 4.908 2.886 -6.117 1.00 98.56 185 PHE A N 1
ATOM 1391 C CA . PHE A 1 185 ? 5.764 3.759 -5.301 1.00 98.56 185 PHE A CA 1
ATOM 1392 C C . PHE A 1 185 ? 5.954 5.164 -5.898 1.00 98.56 185 PHE A C 1
ATOM 1394 O O . PHE A 1 185 ? 6.889 5.874 -5.522 1.00 98.56 185 PHE A O 1
ATOM 1401 N N . ASP A 1 186 ? 5.101 5.572 -6.840 1.00 98.00 186 ASP A N 1
ATOM 1402 C CA . ASP A 1 186 ? 5.212 6.873 -7.508 1.00 98.00 186 ASP A CA 1
ATOM 1403 C C . ASP A 1 186 ? 5.204 8.013 -6.472 1.00 98.00 186 ASP A C 1
ATOM 1405 O O . ASP A 1 186 ? 4.415 8.030 -5.527 1.00 98.00 186 ASP A O 1
ATOM 1409 N N . GLY A 1 187 ? 6.146 8.944 -6.584 1.00 96.94 187 GLY A N 1
ATOM 1410 C CA . GLY A 1 187 ? 6.249 10.118 -5.728 1.00 96.94 187 GLY A CA 1
ATOM 1411 C C . GLY A 1 187 ? 6.617 9.831 -4.269 1.00 96.94 187 GLY A C 1
ATOM 1412 O O . GLY A 1 187 ? 6.596 10.769 -3.465 1.00 96.94 187 GLY A O 1
ATOM 1413 N N . ALA A 1 188 ? 6.987 8.596 -3.904 1.00 97.56 188 ALA A N 1
ATOM 1414 C CA . ALA A 1 188 ? 7.482 8.236 -2.571 1.00 97.56 188 ALA A CA 1
ATOM 1415 C C . ALA A 1 188 ? 8.924 8.749 -2.347 1.00 97.56 188 ALA A C 1
ATOM 1417 O O . ALA A 1 188 ? 9.860 8.017 -2.026 1.00 97.56 188 ALA A O 1
ATOM 1418 N N . SER A 1 189 ? 9.108 10.060 -2.518 1.00 96.81 189 SER A N 1
ATOM 1419 C CA . SER A 1 189 ? 10.393 10.759 -2.640 1.00 96.81 189 SER A CA 1
ATOM 1420 C C . SER A 1 189 ? 11.275 10.706 -1.393 1.00 96.81 189 SER A C 1
ATOM 1422 O O . SER A 1 189 ? 12.418 11.161 -1.423 1.00 96.81 189 SER A O 1
ATOM 1424 N N . ASN A 1 190 ? 10.735 10.239 -0.267 1.00 97.81 190 ASN A N 1
ATOM 1425 C CA . ASN A 1 190 ? 11.469 10.120 0.985 1.00 97.81 190 ASN A CA 1
ATOM 1426 C C . ASN A 1 190 ? 12.137 8.759 1.177 1.00 97.81 190 ASN A C 1
ATOM 1428 O O . ASN A 1 190 ? 13.050 8.693 2.003 1.00 97.81 190 ASN A O 1
ATOM 1432 N N . LEU A 1 191 ? 11.732 7.730 0.424 1.00 98.31 191 LEU A N 1
ATOM 1433 C CA . LEU A 1 191 ? 12.288 6.387 0.550 1.00 98.31 191 LEU A CA 1
ATOM 1434 C C . LEU A 1 191 ? 13.786 6.387 0.239 1.00 98.31 191 LEU A C 1
ATOM 1436 O O . LEU A 1 191 ? 14.222 6.866 -0.810 1.00 98.31 191 LEU A O 1
ATOM 1440 N N . THR A 1 192 ? 14.571 5.844 1.167 1.00 97.75 192 THR A N 1
ATOM 1441 C CA . THR A 1 192 ? 16.032 5.729 1.027 1.00 97.75 192 THR A CA 1
ATOM 1442 C C . THR A 1 192 ? 16.479 4.348 0.562 1.00 97.75 192 THR A C 1
ATOM 1444 O O . THR A 1 192 ? 17.570 4.216 0.018 1.00 97.75 192 THR A O 1
ATOM 1447 N N . SER A 1 193 ? 15.650 3.323 0.765 1.00 97.00 193 SER A N 1
ATOM 1448 C CA . SER A 1 193 ? 15.915 1.937 0.374 1.00 97.00 193 SER A CA 1
ATOM 1449 C C . SER A 1 193 ? 14.607 1.199 0.114 1.00 97.00 193 SER A C 1
ATOM 1451 O O . SER A 1 193 ? 13.584 1.526 0.719 1.00 97.00 193 SER A O 1
ATOM 1453 N N . LEU A 1 194 ? 14.655 0.181 -0.743 1.00 97.62 194 LEU A N 1
ATOM 1454 C CA . LEU A 1 194 ? 13.517 -0.676 -1.057 1.00 97.62 194 LEU A CA 1
ATOM 1455 C C . LEU A 1 194 ? 14.032 -2.083 -1.383 1.00 97.62 194 LEU A C 1
ATOM 1457 O O . LEU A 1 194 ? 14.781 -2.250 -2.341 1.00 97.62 194 LEU A O 1
ATOM 1461 N N . ASP A 1 195 ? 13.663 -3.072 -0.569 1.00 98.19 195 ASP A N 1
ATOM 1462 C CA . ASP A 1 195 ? 13.986 -4.480 -0.820 1.00 98.19 195 ASP A CA 1
ATOM 1463 C C . ASP A 1 195 ? 12.851 -5.126 -1.620 1.00 98.19 195 ASP A C 1
ATOM 1465 O O . ASP A 1 195 ? 11.738 -5.272 -1.119 1.00 98.19 195 ASP A O 1
ATOM 1469 N N . LEU A 1 196 ? 13.144 -5.486 -2.869 1.00 98.25 196 LEU A N 1
ATOM 1470 C CA . LEU A 1 196 ? 12.205 -6.073 -3.830 1.00 98.25 196 LEU A CA 1
ATOM 1471 C C . LEU A 1 196 ? 12.518 -7.548 -4.128 1.00 98.25 196 LEU A C 1
ATOM 1473 O O . LEU A 1 196 ? 12.007 -8.116 -5.096 1.00 98.25 196 LEU A O 1
ATOM 1477 N N . SER A 1 197 ? 13.378 -8.182 -3.328 1.00 97.62 197 SER A N 1
ATOM 1478 C CA . SER A 1 197 ? 13.885 -9.534 -3.601 1.00 97.62 197 SER A CA 1
ATOM 1479 C C . SER A 1 197 ? 12.800 -10.620 -3.615 1.00 97.62 197 SER A C 1
ATOM 1481 O O . SER A 1 197 ? 12.975 -11.645 -4.273 1.00 97.62 197 SER A O 1
ATOM 1483 N N . SER A 1 198 ? 11.667 -10.393 -2.945 1.00 97.88 198 SER A N 1
ATOM 1484 C CA . SER A 1 198 ? 10.509 -11.299 -2.913 1.00 97.88 198 SER A CA 1
ATOM 1485 C C . SER A 1 198 ? 9.496 -11.088 -4.037 1.00 97.88 198 SER A C 1
ATOM 1487 O O . SER A 1 198 ? 8.578 -11.896 -4.182 1.00 97.88 198 SER A O 1
ATOM 1489 N N . PHE A 1 199 ? 9.641 -10.034 -4.846 1.00 98.56 199 PHE A N 1
ATOM 1490 C CA . PHE A 1 199 ? 8.666 -9.718 -5.885 1.00 98.56 199 PHE A CA 1
ATOM 1491 C C . PHE A 1 199 ? 8.752 -10.733 -7.032 1.00 98.56 199 PHE A C 1
ATOM 1493 O O . PHE A 1 199 ? 9.709 -10.751 -7.803 1.00 98.56 199 PHE A O 1
ATOM 1500 N N . ASP A 1 200 ? 7.703 -11.538 -7.189 1.00 98.44 200 ASP A N 1
ATOM 1501 C CA . ASP A 1 200 ? 7.412 -12.273 -8.417 1.00 98.44 200 ASP A CA 1
ATOM 1502 C C . ASP A 1 200 ? 6.582 -11.383 -9.349 1.00 98.44 200 ASP A C 1
ATOM 1504 O O . ASP A 1 200 ? 5.393 -11.149 -9.118 1.00 98.44 200 ASP A O 1
ATOM 1508 N N . THR A 1 201 ? 7.207 -10.870 -10.409 1.00 98.50 201 THR A N 1
ATOM 1509 C CA . THR A 1 201 ? 6.537 -10.010 -11.396 1.00 98.50 201 THR A CA 1
ATOM 1510 C C . THR A 1 201 ? 6.092 -10.760 -12.652 1.00 98.50 201 THR A C 1
ATOM 1512 O O . THR A 1 201 ? 5.690 -10.131 -13.629 1.00 98.50 201 THR A O 1
ATOM 1515 N N . SER A 1 202 ? 6.140 -12.097 -12.663 1.00 98.25 202 SER A N 1
ATOM 1516 C CA . SER A 1 202 ? 5.911 -12.912 -13.867 1.00 98.25 202 SER A CA 1
ATOM 1517 C C . SER A 1 202 ? 4.526 -12.737 -14.503 1.00 98.25 202 SER A C 1
ATOM 1519 O O . SER A 1 202 ? 4.366 -13.005 -15.695 1.00 98.25 202 SER A O 1
ATOM 1521 N N . LYS A 1 203 ? 3.529 -12.260 -13.747 1.00 98.50 203 LYS A N 1
ATOM 1522 C CA . LYS A 1 203 ? 2.168 -11.964 -14.235 1.00 98.50 203 LYS A CA 1
ATOM 1523 C C . LYS A 1 203 ? 1.901 -10.480 -14.502 1.00 98.50 203 LYS A C 1
ATOM 1525 O O . LYS A 1 203 ? 0.814 -10.147 -14.977 1.00 98.50 203 LYS A O 1
ATOM 1530 N N . VAL A 1 204 ? 2.848 -9.593 -14.205 1.00 98.62 204 VAL A N 1
ATOM 1531 C CA . VAL A 1 204 ? 2.647 -8.145 -14.314 1.00 98.62 204 VAL A CA 1
ATOM 1532 C C . VAL A 1 204 ? 2.623 -7.722 -15.782 1.00 98.62 204 VAL A C 1
ATOM 1534 O O . VAL A 1 204 ? 3.487 -8.102 -16.570 1.00 98.62 204 VAL A O 1
ATOM 1537 N N . VAL A 1 205 ? 1.622 -6.918 -16.141 1.00 97.94 205 VAL A N 1
ATOM 1538 C CA . VAL A 1 205 ? 1.409 -6.384 -17.496 1.00 97.94 205 VAL A CA 1
ATOM 1539 C C . VAL A 1 205 ? 1.720 -4.884 -17.565 1.00 97.94 205 VAL A C 1
ATOM 1541 O O . VAL A 1 205 ? 2.206 -4.401 -18.589 1.00 97.94 205 VAL A O 1
ATOM 1544 N N . ASP A 1 206 ? 1.496 -4.147 -16.473 1.00 97.94 206 ASP A N 1
ATOM 1545 C CA . ASP A 1 206 ? 1.767 -2.708 -16.380 1.00 97.94 206 ASP A CA 1
ATOM 1546 C C . ASP A 1 206 ? 2.702 -2.396 -15.197 1.00 97.94 206 ASP A C 1
ATOM 1548 O O . ASP A 1 206 ? 2.379 -2.675 -14.038 1.00 97.94 206 ASP A O 1
ATOM 1552 N N . MET A 1 207 ? 3.870 -1.830 -15.521 1.00 97.50 207 MET A N 1
ATOM 1553 C CA . MET A 1 207 ? 4.881 -1.301 -14.596 1.00 97.50 207 MET A CA 1
ATOM 1554 C C . MET A 1 207 ? 5.122 0.201 -14.817 1.00 97.50 207 MET A C 1
ATOM 1556 O O . MET A 1 207 ? 6.133 0.752 -14.370 1.00 97.50 207 MET A O 1
ATOM 1560 N N . SER A 1 208 ? 4.232 0.884 -15.543 1.00 95.19 208 SER A N 1
ATOM 1561 C CA . SER A 1 208 ? 4.366 2.316 -15.783 1.00 95.19 208 SER A CA 1
ATOM 1562 C C . SER A 1 208 ? 4.437 3.072 -14.469 1.00 95.19 208 SER A C 1
ATOM 1564 O O . SER A 1 208 ? 3.740 2.775 -13.499 1.00 95.19 208 SER A O 1
ATOM 1566 N N . TYR A 1 209 ? 5.335 4.045 -14.438 1.00 95.88 209 TYR A N 1
ATOM 1567 C CA . TYR A 1 209 ? 5.556 4.922 -13.301 1.00 95.88 209 TYR A CA 1
ATOM 1568 C C . TYR A 1 209 ? 5.969 4.236 -11.979 1.00 95.88 209 TYR A C 1
ATOM 1570 O O . TYR A 1 209 ? 5.972 4.899 -10.946 1.00 95.88 209 TYR A O 1
ATOM 1578 N N . LEU A 1 210 ? 6.327 2.940 -11.976 1.00 98.06 210 LEU A N 1
ATOM 1579 C CA . LEU A 1 210 ? 6.519 2.150 -10.746 1.00 98.06 210 LEU A CA 1
ATOM 1580 C C . LEU A 1 210 ? 7.455 2.807 -9.717 1.00 98.06 210 LEU A C 1
ATOM 1582 O O . LEU A 1 210 ? 7.161 2.766 -8.524 1.00 98.06 210 LEU A O 1
ATOM 1586 N N . PHE A 1 211 ? 8.547 3.423 -10.174 1.00 97.31 211 PHE A N 1
ATOM 1587 C CA . PHE A 1 211 ? 9.557 4.058 -9.326 1.00 97.31 211 PHE A CA 1
ATOM 1588 C C . PHE A 1 211 ? 9.660 5.570 -9.542 1.00 97.31 211 PHE A C 1
ATOM 1590 O O . PHE A 1 211 ? 10.686 6.169 -9.223 1.00 97.31 211 PHE A O 1
ATOM 1597 N N . VAL A 1 212 ? 8.632 6.210 -10.097 1.00 94.81 212 VAL A N 1
ATOM 1598 C CA . VAL A 1 212 ? 8.706 7.640 -10.418 1.00 94.81 212 VAL A CA 1
ATOM 1599 C C . VAL A 1 212 ? 8.970 8.472 -9.180 1.00 94.81 212 VAL A C 1
ATOM 1601 O O . VAL A 1 212 ? 8.355 8.282 -8.137 1.00 94.81 212 VAL A O 1
ATOM 1604 N N . GLY A 1 213 ? 9.895 9.422 -9.289 1.00 94.94 213 GLY A N 1
ATOM 1605 C CA . GLY A 1 213 ? 10.141 10.392 -8.230 1.00 94.94 213 GLY A CA 1
ATOM 1606 C C . GLY A 1 213 ? 10.725 9.800 -6.945 1.00 94.94 213 GLY A C 1
ATOM 1607 O O . GLY A 1 213 ? 10.724 10.500 -5.929 1.00 94.94 213 GLY A O 1
ATOM 1608 N N . LEU A 1 214 ? 11.269 8.572 -6.967 1.00 96.44 214 LEU A N 1
ATOM 1609 C CA . LEU A 1 214 ? 12.090 8.014 -5.881 1.00 96.44 214 LEU A CA 1
ATOM 1610 C C . LEU A 1 214 ? 13.447 8.736 -5.794 1.00 96.44 214 LEU A C 1
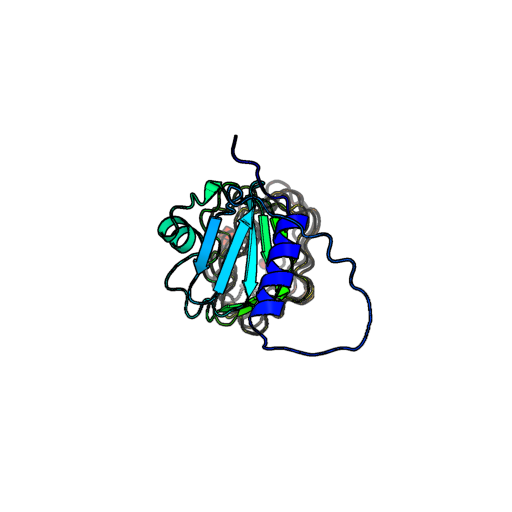ATOM 1612 O O . LEU A 1 214 ? 14.514 8.173 -6.026 1.00 96.44 214 LEU A O 1
ATOM 1616 N N . SER A 1 215 ? 13.414 10.027 -5.479 1.00 94.75 215 SER A N 1
ATOM 1617 C CA . SER A 1 215 ? 14.558 10.930 -5.610 1.00 94.75 215 SER A CA 1
ATOM 1618 C C . SER A 1 215 ? 15.638 10.740 -4.548 1.00 94.75 215 SER A C 1
ATOM 1620 O O . SER A 1 215 ? 16.743 11.234 -4.741 1.00 94.75 215 SER A O 1
ATOM 1622 N N . LYS A 1 216 ? 15.362 10.031 -3.444 1.00 96.62 216 LYS A N 1
ATOM 1623 C CA . LYS A 1 216 ? 16.339 9.738 -2.379 1.00 96.62 216 LYS A CA 1
ATOM 1624 C C . LYS A 1 216 ? 16.950 8.341 -2.437 1.00 96.62 216 LYS A C 1
ATOM 1626 O O . LYS A 1 216 ? 17.928 8.113 -1.729 1.00 96.62 216 LYS A O 1
ATOM 1631 N N . ILE A 1 217 ? 16.428 7.443 -3.269 1.00 95.88 217 ILE A N 1
ATOM 1632 C CA . ILE A 1 217 ? 16.979 6.095 -3.390 1.00 95.88 217 ILE A CA 1
ATOM 1633 C C . ILE A 1 217 ? 18.334 6.151 -4.115 1.00 95.88 217 ILE A C 1
ATOM 1635 O O . ILE A 1 217 ? 18.480 6.842 -5.127 1.00 95.88 217 ILE A O 1
ATOM 1639 N N . THR A 1 218 ? 19.343 5.459 -3.588 1.00 94.06 218 THR A N 1
ATOM 1640 C CA . THR A 1 218 ? 20.703 5.439 -4.166 1.00 94.06 218 THR A CA 1
ATOM 1641 C C . THR A 1 218 ? 21.033 4.129 -4.869 1.00 94.06 218 THR A C 1
ATOM 1643 O O . THR A 1 218 ? 21.884 4.107 -5.756 1.00 94.06 218 THR A O 1
ATOM 1646 N N . GLU A 1 219 ? 20.344 3.052 -4.502 1.00 93.94 219 GLU A N 1
ATOM 1647 C CA . GLU A 1 219 ? 20.503 1.708 -5.050 1.00 93.94 219 GLU A CA 1
ATOM 1648 C C . GLU A 1 219 ? 19.119 1.086 -5.232 1.00 93.94 219 GLU A C 1
ATOM 1650 O O . GLU A 1 219 ? 18.228 1.292 -4.407 1.00 93.94 219 GLU A O 1
ATOM 1655 N N . LEU A 1 220 ? 18.932 0.345 -6.320 1.00 94.88 220 LEU A N 1
ATOM 1656 C CA . LEU A 1 220 ? 17.691 -0.364 -6.601 1.00 94.88 220 LEU A CA 1
ATOM 1657 C C . LEU A 1 220 ? 18.037 -1.673 -7.303 1.00 94.88 220 LEU A C 1
ATOM 1659 O O . LEU A 1 220 ? 18.562 -1.659 -8.417 1.00 94.88 220 LEU A O 1
ATOM 1663 N N . ASP A 1 221 ? 17.749 -2.785 -6.636 1.00 95.88 221 ASP A N 1
ATOM 1664 C CA . ASP A 1 221 ? 17.892 -4.119 -7.206 1.00 95.88 221 ASP A CA 1
ATOM 1665 C C . ASP A 1 221 ? 16.565 -4.542 -7.846 1.00 95.88 221 ASP A C 1
ATOM 1667 O O . ASP A 1 221 ? 15.545 -4.674 -7.171 1.00 95.88 221 ASP A O 1
ATOM 1671 N N . VAL A 1 222 ? 16.586 -4.719 -9.166 1.00 95.75 222 VAL A N 1
ATOM 1672 C CA . VAL A 1 222 ? 15.458 -5.220 -9.968 1.00 95.75 222 VAL A CA 1
ATOM 1673 C C . VAL A 1 222 ? 15.788 -6.562 -10.623 1.00 95.75 222 VAL A C 1
ATOM 1675 O O . VAL A 1 222 ? 15.138 -6.965 -11.585 1.00 95.75 222 VAL A O 1
ATOM 1678 N N . SER A 1 223 ? 16.806 -7.271 -10.132 1.00 94.31 223 SER A N 1
ATOM 1679 C CA . SER A 1 223 ? 17.263 -8.535 -10.716 1.00 94.31 223 SER A CA 1
ATOM 1680 C C . SER A 1 223 ? 16.218 -9.654 -10.639 1.00 94.31 223 SER A C 1
ATOM 1682 O O . SER A 1 223 ? 16.228 -10.538 -11.496 1.00 94.31 223 SER A O 1
ATOM 1684 N N . SER A 1 224 ? 15.289 -9.596 -9.677 1.00 95.38 224 SER A N 1
ATOM 1685 C CA . SER A 1 224 ? 14.162 -10.531 -9.535 1.00 95.38 224 SER A CA 1
ATOM 1686 C C . SER A 1 224 ? 13.050 -10.323 -10.570 1.00 95.38 224 SER A C 1
ATOM 1688 O O . SER A 1 224 ? 12.188 -11.191 -10.726 1.00 95.38 224 SER A O 1
ATOM 1690 N N . PHE A 1 225 ? 13.043 -9.199 -11.295 1.00 97.06 225 PHE A N 1
ATOM 1691 C CA . PHE A 1 225 ? 11.919 -8.842 -12.153 1.00 97.06 225 PHE A CA 1
ATOM 1692 C C . PHE A 1 225 ? 11.911 -9.685 -13.431 1.00 97.06 225 PHE A C 1
ATOM 1694 O O . PHE A 1 225 ? 12.837 -9.657 -14.239 1.00 97.06 225 PHE A O 1
ATOM 1701 N N . ASN A 1 226 ? 10.799 -10.379 -13.654 1.00 96.69 226 ASN A N 1
ATOM 1702 C CA . ASN A 1 226 ? 10.439 -10.963 -14.937 1.00 96.69 226 ASN A CA 1
ATOM 1703 C C . ASN A 1 226 ? 9.500 -10.005 -15.676 1.00 96.69 226 ASN A C 1
ATOM 1705 O O . ASN A 1 226 ? 8.348 -9.827 -15.274 1.00 96.69 226 ASN A O 1
ATOM 1709 N N . THR A 1 227 ? 9.976 -9.411 -16.770 1.00 95.75 227 THR A N 1
ATOM 1710 C CA . THR A 1 227 ? 9.207 -8.434 -17.554 1.00 95.75 227 THR A CA 1
ATOM 1711 C C . THR A 1 227 ? 8.626 -8.990 -18.855 1.00 95.75 227 THR A C 1
ATOM 1713 O O . THR A 1 227 ? 8.044 -8.239 -19.633 1.00 95.75 227 THR A O 1
ATOM 1716 N N . SER A 1 228 ? 8.708 -10.303 -19.091 1.00 95.38 228 SER A N 1
ATOM 1717 C CA . SER A 1 228 ? 8.283 -10.943 -20.353 1.00 95.38 228 SER A CA 1
ATOM 1718 C C . SER A 1 228 ? 6.792 -10.797 -20.688 1.00 95.38 228 SER A C 1
ATOM 1720 O O . SER A 1 228 ? 6.373 -11.084 -21.811 1.00 95.38 228 SER A O 1
ATOM 1722 N N . ASN A 1 229 ? 5.962 -10.365 -19.735 1.00 96.38 229 ASN A N 1
ATOM 1723 C CA . ASN A 1 229 ? 4.539 -10.066 -19.931 1.00 96.38 229 ASN A CA 1
ATOM 1724 C C . ASN A 1 229 ? 4.205 -8.570 -19.890 1.00 96.38 229 ASN A C 1
ATOM 1726 O O . ASN A 1 229 ? 3.063 -8.202 -20.168 1.00 96.38 229 ASN A O 1
ATOM 1730 N N . VAL A 1 230 ? 5.182 -7.712 -19.601 1.00 96.06 230 VAL A N 1
ATOM 1731 C CA . VAL A 1 230 ? 4.965 -6.278 -19.428 1.00 96.06 230 VAL A CA 1
ATOM 1732 C C . VAL A 1 230 ? 4.811 -5.609 -20.790 1.00 96.06 230 VAL A C 1
ATOM 1734 O O . VAL A 1 230 ? 5.691 -5.686 -21.647 1.00 96.06 230 VAL A O 1
ATOM 1737 N N . THR A 1 231 ? 3.694 -4.912 -20.983 1.00 94.31 231 THR A N 1
ATOM 1738 C CA . THR A 1 231 ? 3.408 -4.146 -22.206 1.00 94.31 231 THR A CA 1
ATOM 1739 C C . THR A 1 231 ? 3.621 -2.647 -22.027 1.00 94.31 231 THR A C 1
ATOM 1741 O O . THR A 1 231 ? 3.788 -1.928 -23.014 1.00 94.31 231 THR A O 1
ATOM 1744 N N . ASN A 1 232 ? 3.620 -2.169 -20.779 1.00 92.38 232 ASN A N 1
ATOM 1745 C CA . ASN A 1 232 ? 3.762 -0.758 -20.439 1.00 92.38 232 ASN A CA 1
ATOM 1746 C C . ASN A 1 232 ? 4.804 -0.560 -19.327 1.00 92.38 232 ASN A C 1
ATOM 1748 O O . ASN A 1 232 ? 4.634 -1.039 -18.208 1.00 92.38 232 ASN A O 1
ATOM 1752 N N . MET A 1 233 ? 5.875 0.168 -19.647 1.00 92.00 233 MET A N 1
ATOM 1753 C CA . MET A 1 233 ? 6.942 0.568 -18.715 1.00 92.00 233 MET A CA 1
ATOM 1754 C C . MET A 1 233 ? 7.109 2.093 -18.668 1.00 92.00 233 MET A C 1
ATOM 1756 O O . MET A 1 233 ? 8.114 2.602 -18.170 1.00 92.00 233 MET A O 1
ATOM 1760 N N . ARG A 1 234 ? 6.150 2.848 -19.218 1.00 89.50 234 ARG A N 1
ATOM 1761 C CA . ARG A 1 234 ? 6.271 4.293 -19.420 1.00 89.50 234 ARG A CA 1
ATOM 1762 C C . ARG A 1 234 ? 6.725 5.003 -18.144 1.00 89.50 234 ARG A C 1
ATOM 1764 O O . ARG A 1 234 ? 6.086 4.881 -17.103 1.00 89.50 234 ARG A O 1
ATOM 1771 N N . GLY A 1 235 ? 7.819 5.757 -18.249 1.00 88.88 235 GLY A N 1
ATOM 1772 C CA . GLY A 1 235 ? 8.342 6.581 -17.157 1.00 88.88 235 GLY A CA 1
ATOM 1773 C C . GLY A 1 235 ? 8.749 5.806 -15.900 1.00 88.88 235 GLY A C 1
ATOM 1774 O O . GLY A 1 235 ? 8.912 6.431 -14.866 1.00 88.88 235 GLY A O 1
ATOM 1775 N N . MET A 1 236 ? 8.916 4.478 -15.952 1.00 92.12 236 MET A N 1
ATOM 1776 C CA . MET A 1 236 ? 9.155 3.622 -14.778 1.00 92.12 236 MET A CA 1
ATOM 1777 C C . MET A 1 236 ? 10.260 4.134 -13.840 1.00 92.12 236 MET A C 1
ATOM 1779 O O . MET A 1 236 ? 10.126 3.981 -12.633 1.00 92.12 236 MET A O 1
ATOM 1783 N N . PHE A 1 237 ? 11.308 4.766 -14.383 1.00 90.50 237 PHE A N 1
ATOM 1784 C CA . PHE A 1 237 ? 12.455 5.298 -13.634 1.00 90.50 237 PHE A CA 1
ATOM 1785 C C . PHE A 1 237 ? 12.600 6.829 -13.716 1.00 90.50 237 PHE A C 1
ATOM 1787 O O . PHE A 1 237 ? 13.688 7.362 -13.465 1.00 90.50 237 PHE A O 1
ATOM 1794 N N . ASP A 1 238 ? 11.546 7.548 -14.103 1.00 89.31 238 ASP A N 1
ATOM 1795 C CA . ASP A 1 238 ? 11.586 9.009 -14.180 1.00 89.31 238 ASP A CA 1
ATOM 1796 C C . ASP A 1 238 ? 11.754 9.639 -12.783 1.00 89.31 238 ASP A C 1
ATOM 1798 O O . ASP A 1 238 ? 11.252 9.134 -11.784 1.00 89.31 238 ASP A O 1
ATOM 1802 N N . GLY A 1 239 ? 12.533 10.712 -12.666 1.00 88.06 239 GLY A N 1
ATOM 1803 C CA . GLY A 1 239 ? 12.839 11.343 -11.374 1.00 88.06 239 GLY A CA 1
ATOM 1804 C C . GLY A 1 239 ? 13.683 10.503 -10.395 1.00 88.06 239 GLY A C 1
ATOM 1805 O O . GLY A 1 239 ? 13.969 10.974 -9.293 1.00 88.06 239 GLY A O 1
ATOM 1806 N N . VAL A 1 240 ? 14.143 9.303 -10.776 1.00 89.19 240 VAL A N 1
ATOM 1807 C CA . VAL A 1 240 ? 15.074 8.476 -9.981 1.00 89.19 240 VAL A CA 1
ATOM 1808 C C . VAL A 1 240 ? 16.514 8.943 -10.218 1.00 89.19 240 VAL A C 1
ATOM 1810 O O . VAL A 1 240 ? 17.301 8.307 -10.930 1.00 89.19 240 VAL A O 1
ATOM 1813 N N . SER A 1 241 ? 16.843 10.122 -9.688 1.00 85.75 241 SER A N 1
ATOM 1814 C CA . SER A 1 241 ? 18.049 10.882 -10.051 1.00 85.75 241 SER A CA 1
ATOM 1815 C C . SER A 1 241 ? 19.329 10.499 -9.304 1.00 85.75 241 SER A C 1
ATOM 1817 O O . SER A 1 241 ? 20.408 10.868 -9.764 1.00 85.75 241 SER A O 1
ATOM 1819 N N . ASN A 1 242 ? 19.223 9.806 -8.164 1.00 89.81 242 ASN A N 1
ATOM 1820 C CA . ASN A 1 242 ? 20.360 9.507 -7.280 1.00 89.81 242 ASN A CA 1
ATOM 1821 C C . ASN A 1 242 ? 20.981 8.116 -7.494 1.00 89.81 242 ASN A C 1
ATOM 1823 O O . ASN A 1 242 ? 22.052 7.844 -6.954 1.00 89.81 242 ASN A O 1
ATOM 1827 N N . ILE A 1 243 ? 20.352 7.258 -8.303 1.00 85.88 243 ILE A N 1
ATOM 1828 C CA . ILE A 1 243 ? 20.941 5.982 -8.721 1.00 85.88 243 ILE A CA 1
ATOM 1829 C C . ILE A 1 243 ? 22.036 6.244 -9.758 1.00 85.88 243 ILE A C 1
ATOM 1831 O O . ILE A 1 243 ? 21.800 6.933 -10.751 1.00 85.88 243 ILE A O 1
ATOM 1835 N N . THR A 1 244 ? 23.215 5.652 -9.559 1.00 83.06 244 THR A N 1
ATOM 1836 C CA . THR A 1 244 ? 24.371 5.782 -10.468 1.00 83.06 244 THR A CA 1
ATOM 1837 C C . THR A 1 244 ? 24.554 4.588 -11.408 1.00 83.06 244 THR A C 1
ATOM 1839 O O . THR A 1 244 ? 25.170 4.735 -12.463 1.00 83.06 244 THR A O 1
ATOM 1842 N N . SER A 1 245 ? 24.004 3.424 -11.050 1.00 85.38 245 SER A N 1
ATOM 1843 C CA . SER A 1 245 ? 24.035 2.186 -11.831 1.00 85.38 245 SER A CA 1
ATOM 1844 C C . SER A 1 245 ? 22.740 1.411 -11.618 1.00 85.38 245 SER A C 1
ATOM 1846 O O . SER A 1 245 ? 22.238 1.344 -10.500 1.00 85.38 245 SER A O 1
ATOM 1848 N N . LEU A 1 246 ? 22.208 0.819 -12.684 1.00 85.88 246 LEU A N 1
ATOM 1849 C CA . LEU A 1 246 ? 21.006 -0.008 -12.648 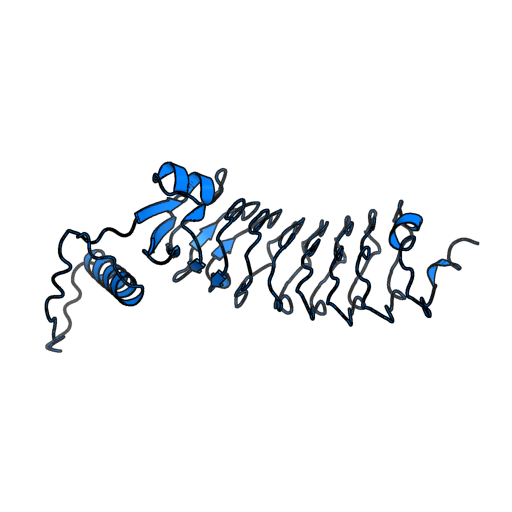1.00 85.88 246 LEU A CA 1
ATOM 1850 C C . LEU A 1 246 ? 21.201 -1.174 -13.616 1.00 85.88 246 LEU A C 1
ATOM 1852 O O . LEU A 1 246 ? 21.389 -0.946 -14.813 1.00 85.88 246 LEU A O 1
ATOM 1856 N N . ASP A 1 247 ? 21.191 -2.399 -13.094 1.00 86.88 247 ASP A N 1
ATOM 1857 C CA . ASP A 1 247 ? 21.261 -3.605 -13.918 1.00 86.88 247 ASP A CA 1
ATOM 1858 C C . ASP A 1 247 ? 19.866 -3.952 -14.442 1.00 86.88 247 ASP A C 1
ATOM 1860 O O . ASP A 1 247 ? 18.932 -4.171 -13.675 1.00 86.88 247 ASP A O 1
ATOM 1864 N N . LEU A 1 248 ? 19.738 -3.973 -15.766 1.00 88.12 248 LEU A N 1
ATOM 1865 C CA . LEU A 1 248 ? 18.505 -4.282 -16.488 1.00 88.12 248 LEU A CA 1
ATOM 1866 C C . LEU A 1 248 ? 18.679 -5.494 -17.409 1.00 88.12 248 LEU A C 1
ATOM 1868 O O . LEU A 1 248 ? 17.873 -5.704 -18.311 1.00 88.12 248 LEU A O 1
ATOM 1872 N N . SER A 1 249 ? 19.739 -6.282 -17.226 1.00 85.38 249 SER A N 1
ATOM 1873 C CA . SER A 1 249 ? 20.061 -7.421 -18.092 1.00 85.38 249 SER A CA 1
ATOM 1874 C C . SER A 1 249 ? 18.963 -8.492 -18.140 1.00 85.38 249 SER A C 1
ATOM 1876 O O . SER A 1 249 ? 18.828 -9.169 -19.157 1.00 85.38 249 SER A O 1
ATOM 1878 N N . ASN A 1 250 ? 18.141 -8.596 -17.089 1.00 87.69 250 ASN A N 1
ATOM 1879 C CA . ASN A 1 250 ? 17.009 -9.526 -17.009 1.00 87.69 250 ASN A CA 1
ATOM 1880 C C . ASN A 1 250 ? 15.716 -9.004 -17.667 1.00 87.69 250 ASN A C 1
ATOM 1882 O O . ASN A 1 250 ? 14.731 -9.740 -17.735 1.00 87.69 250 ASN A O 1
ATOM 1886 N N . PHE A 1 251 ? 15.681 -7.753 -18.142 1.00 89.31 251 PHE A N 1
ATOM 1887 C CA . PHE A 1 251 ? 14.459 -7.166 -18.694 1.00 89.31 251 PHE A CA 1
ATOM 1888 C C . PHE A 1 251 ? 14.220 -7.654 -20.130 1.00 89.31 251 PHE A C 1
ATOM 1890 O O . PHE A 1 251 ? 14.908 -7.257 -21.070 1.00 89.31 251 PHE A O 1
ATOM 1897 N N . ASP A 1 252 ? 13.175 -8.457 -20.312 1.00 89.00 252 ASP A N 1
ATOM 1898 C CA . ASP A 1 252 ? 12.552 -8.706 -21.610 1.00 89.00 252 ASP A CA 1
ATOM 1899 C C . ASP A 1 252 ? 11.625 -7.533 -21.961 1.00 89.00 252 ASP A C 1
ATOM 1901 O O . ASP A 1 252 ? 10.638 -7.267 -21.271 1.00 89.00 252 ASP A O 1
ATOM 1905 N N . THR A 1 253 ? 11.960 -6.814 -23.030 1.00 83.75 253 THR A N 1
ATOM 1906 C CA . THR A 1 253 ? 11.208 -5.644 -23.507 1.00 83.75 253 THR A CA 1
ATOM 1907 C C . THR A 1 253 ? 10.450 -5.916 -24.805 1.00 83.75 253 THR A C 1
ATOM 1909 O O . THR A 1 253 ? 9.837 -5.011 -25.360 1.00 83.75 253 THR A O 1
ATOM 1912 N N . THR A 1 254 ? 10.420 -7.161 -25.287 1.00 85.75 254 THR A N 1
ATOM 1913 C CA . THR A 1 254 ? 9.864 -7.513 -26.607 1.00 85.75 254 THR A CA 1
ATOM 1914 C C . THR A 1 254 ? 8.373 -7.202 -26.766 1.00 85.75 254 THR A C 1
ATOM 1916 O O . THR A 1 254 ? 7.906 -7.021 -27.891 1.00 85.75 254 THR A O 1
ATOM 1919 N N . LYS A 1 255 ? 7.625 -7.113 -25.659 1.00 87.56 255 LYS A N 1
ATOM 1920 C CA . LYS A 1 255 ? 6.196 -6.751 -25.634 1.00 87.56 255 LYS A CA 1
ATOM 1921 C C . LYS A 1 255 ? 5.921 -5.291 -25.263 1.00 87.56 255 LYS A C 1
ATOM 1923 O O . LYS A 1 255 ? 4.766 -4.868 -25.316 1.00 87.56 255 LYS A O 1
ATOM 1928 N N . ALA A 1 256 ? 6.936 -4.530 -24.860 1.00 82.12 256 ALA A N 1
ATOM 1929 C CA . ALA A 1 256 ? 6.755 -3.164 -24.393 1.00 82.12 256 ALA A CA 1
ATOM 1930 C C . ALA A 1 256 ? 6.613 -2.202 -25.581 1.00 82.12 256 ALA A C 1
ATOM 1932 O O . ALA A 1 256 ? 7.510 -2.083 -26.412 1.00 82.12 256 ALA A O 1
ATOM 1933 N N . ASN A 1 257 ? 5.502 -1.465 -25.638 1.00 73.38 257 ASN A N 1
ATOM 1934 C CA . ASN A 1 257 ? 5.240 -0.527 -26.738 1.00 73.38 257 ASN A CA 1
ATOM 1935 C C . ASN A 1 257 ? 5.916 0.849 -26.540 1.00 73.38 257 ASN A C 1
ATOM 1937 O O . ASN A 1 257 ? 6.031 1.615 -27.492 1.00 73.38 257 ASN A O 1
ATOM 1941 N N . ASP A 1 258 ? 6.398 1.146 -25.324 1.00 67.12 258 ASP A N 1
ATOM 1942 C CA . ASP A 1 258 ? 6.823 2.490 -24.891 1.00 67.12 258 ASP A CA 1
ATOM 1943 C C . ASP A 1 258 ? 8.308 2.586 -24.470 1.00 67.12 258 ASP A C 1
ATOM 1945 O O . ASP A 1 258 ? 8.692 3.505 -23.741 1.00 67.12 258 ASP A O 1
ATOM 1949 N N . ILE A 1 259 ? 9.168 1.662 -24.926 1.00 60.34 259 ILE A N 1
ATOM 1950 C CA . ILE A 1 259 ? 10.580 1.524 -24.485 1.00 60.34 259 ILE A CA 1
ATOM 1951 C C . ILE A 1 259 ? 11.359 2.845 -24.583 1.00 60.34 259 ILE A C 1
ATOM 1953 O O . ILE A 1 259 ? 12.174 3.161 -23.715 1.00 60.34 259 ILE A O 1
ATOM 1957 N N . ILE A 1 260 ? 11.077 3.644 -25.617 1.00 54.72 260 ILE A N 1
ATOM 1958 C CA . ILE A 1 260 ? 11.750 4.922 -25.869 1.00 54.72 260 ILE A CA 1
ATOM 1959 C C . ILE A 1 260 ? 11.512 5.916 -24.718 1.00 54.72 260 ILE A C 1
ATOM 1961 O O . ILE A 1 260 ? 12.411 6.681 -24.397 1.00 54.72 260 ILE A O 1
ATOM 1965 N N . ILE A 1 261 ? 10.362 5.895 -24.034 1.00 55.94 261 ILE A N 1
ATOM 1966 C CA . ILE A 1 261 ? 10.023 6.893 -22.999 1.00 55.94 261 ILE A CA 1
ATOM 1967 C C . ILE A 1 261 ? 10.631 6.540 -21.629 1.00 55.94 261 ILE A C 1
ATOM 1969 O O . ILE A 1 261 ? 10.841 7.431 -20.810 1.00 55.94 261 ILE A O 1
ATOM 1973 N N . CYS A 1 262 ? 10.989 5.278 -21.373 1.00 57.41 262 CYS A N 1
ATOM 1974 C CA . CYS A 1 262 ? 11.526 4.845 -20.076 1.00 57.41 262 CYS A CA 1
ATOM 1975 C C . CYS A 1 262 ? 12.862 5.510 -19.689 1.00 57.41 262 CYS A C 1
ATOM 1977 O O . CYS A 1 262 ? 13.179 5.573 -18.501 1.00 57.41 262 CYS A O 1
ATOM 1979 N N . PHE A 1 263 ? 13.646 5.993 -20.665 1.00 57.19 263 PHE A N 1
ATOM 1980 C CA . PHE A 1 263 ? 15.042 6.410 -20.452 1.00 57.19 263 PHE A CA 1
ATOM 1981 C C . PHE A 1 263 ? 15.395 7.833 -20.923 1.00 57.19 263 PHE A C 1
ATOM 1983 O O . PHE A 1 263 ? 16.529 8.262 -20.714 1.00 57.19 263 PHE A O 1
ATOM 1990 N N . LEU A 1 264 ? 14.464 8.589 -21.523 1.00 46.06 264 LEU A N 1
ATOM 1991 C CA . LEU A 1 264 ? 14.780 9.865 -22.192 1.00 46.06 264 LEU A CA 1
ATOM 1992 C C . LEU A 1 264 ? 15.173 11.029 -21.261 1.00 46.06 264 LEU A C 1
ATOM 1994 O O . LEU A 1 264 ? 15.767 11.993 -21.740 1.00 46.06 264 LEU A O 1
ATOM 1998 N N . GLU A 1 265 ? 14.907 10.958 -19.953 1.00 48.47 265 GLU A N 1
ATOM 1999 C CA . GLU A 1 265 ? 15.090 12.113 -19.052 1.00 48.47 265 GLU A CA 1
ATOM 2000 C C . GLU A 1 265 ? 16.295 12.018 -18.090 1.00 48.47 265 GLU A C 1
ATOM 2002 O O . GLU A 1 265 ? 16.543 12.927 -17.291 1.00 48.47 265 GLU A O 1
ATOM 2007 N N . ARG A 1 266 ? 17.128 10.969 -18.174 1.00 57.53 266 ARG A N 1
ATOM 2008 C CA . ARG A 1 266 ? 18.230 10.760 -17.208 1.00 57.53 266 ARG A CA 1
ATOM 2009 C C . ARG A 1 266 ? 19.500 11.539 -17.601 1.00 57.53 266 ARG A C 1
ATOM 2011 O O . ARG A 1 266 ? 20.355 11.031 -18.314 1.00 57.53 266 ARG A O 1
ATOM 2018 N N . LYS A 1 267 ? 19.664 12.768 -17.085 1.00 50.03 267 LYS A N 1
ATOM 2019 C CA . LYS A 1 267 ? 20.850 13.636 -17.320 1.00 50.03 267 LYS A CA 1
ATOM 2020 C C . LYS A 1 267 ? 22.155 13.214 -16.606 1.00 50.03 267 LYS A C 1
ATOM 2022 O O . LYS A 1 267 ? 23.195 13.777 -16.928 1.00 50.03 267 LYS A O 1
ATOM 2027 N N . ASN A 1 268 ? 22.120 12.258 -15.666 1.00 50.25 268 ASN A N 1
ATOM 2028 C CA . ASN A 1 268 ? 23.241 11.964 -14.745 1.00 50.25 268 ASN A CA 1
ATOM 2029 C C . ASN A 1 268 ? 23.806 10.525 -14.797 1.00 50.25 268 ASN A C 1
ATOM 2031 O O . ASN A 1 268 ? 24.654 10.182 -13.974 1.00 50.25 268 ASN A O 1
ATOM 2035 N N . LEU A 1 269 ? 23.370 9.667 -15.725 1.00 54.81 269 LEU A N 1
ATOM 2036 C CA . LEU A 1 269 ? 23.874 8.290 -15.808 1.00 54.81 269 LEU A CA 1
ATOM 2037 C C . LEU A 1 269 ? 25.016 8.166 -16.815 1.00 54.81 269 LEU A C 1
ATOM 2039 O O . LEU A 1 269 ? 24.793 8.185 -18.021 1.00 54.81 269 LEU A O 1
ATOM 2043 N N . ASN A 1 270 ? 26.235 7.984 -16.308 1.00 45.91 270 ASN A N 1
ATOM 2044 C CA . ASN A 1 270 ? 27.425 7.786 -17.141 1.00 45.91 270 ASN A CA 1
ATOM 2045 C C . ASN A 1 270 ? 27.645 6.321 -17.566 1.00 45.91 270 ASN A C 1
ATOM 2047 O O . ASN A 1 270 ? 28.443 6.082 -18.462 1.00 45.91 270 ASN A O 1
ATOM 2051 N N . ASN A 1 271 ? 26.937 5.357 -16.962 1.00 44.22 271 ASN A N 1
ATOM 2052 C CA . ASN A 1 271 ? 27.001 3.931 -17.299 1.00 44.22 271 ASN A CA 1
ATOM 2053 C C . ASN A 1 271 ? 25.600 3.311 -17.220 1.00 44.22 271 ASN A C 1
ATOM 2055 O O . ASN A 1 271 ? 25.276 2.577 -16.289 1.00 44.22 271 ASN A O 1
ATOM 2059 N N . LEU A 1 272 ? 24.752 3.589 -18.209 1.00 48.81 272 LEU A N 1
ATOM 2060 C CA . LEU A 1 272 ? 23.739 2.596 -18.545 1.00 48.81 272 LEU A CA 1
ATOM 2061 C C . LEU A 1 272 ? 24.503 1.483 -19.269 1.00 48.81 272 LEU A C 1
ATOM 2063 O O . LEU A 1 272 ? 25.081 1.745 -20.327 1.00 48.81 272 LEU A O 1
ATOM 2067 N N . ILE A 1 273 ? 24.530 0.256 -18.737 1.00 44.31 273 ILE A N 1
ATOM 2068 C CA . ILE A 1 273 ? 24.757 -0.891 -19.622 1.00 44.31 273 ILE A CA 1
ATOM 2069 C C . ILE A 1 273 ? 23.510 -0.930 -20.496 1.00 44.31 273 ILE A C 1
ATOM 2071 O O . ILE A 1 273 ? 22.464 -1.465 -20.141 1.00 44.31 273 ILE A O 1
ATOM 2075 N N . LEU A 1 274 ? 23.613 -0.229 -21.616 1.00 45.12 274 LEU A N 1
ATOM 2076 C CA . LEU A 1 274 ? 22.584 -0.071 -22.614 1.00 45.12 274 LEU A CA 1
ATOM 2077 C C . LEU A 1 274 ? 22.505 -1.397 -23.388 1.00 45.12 274 LEU A C 1
ATOM 2079 O O . LEU A 1 274 ? 22.885 -1.473 -24.551 1.00 45.12 274 LEU A O 1
ATOM 2083 N N . VAL A 1 275 ? 22.041 -2.473 -22.736 1.00 41.50 275 VAL A N 1
ATOM 2084 C CA . VAL A 1 275 ? 21.753 -3.764 -23.402 1.00 41.50 275 VAL A CA 1
ATOM 2085 C C . VAL A 1 275 ? 20.602 -3.610 -24.413 1.00 41.50 275 VAL A C 1
ATOM 2087 O O . VAL A 1 275 ? 20.398 -4.449 -25.280 1.00 41.50 275 VAL A O 1
ATOM 2090 N N . VAL A 1 276 ? 19.904 -2.473 -24.398 1.00 45.38 276 VAL A N 1
ATOM 2091 C CA . VAL A 1 276 ? 18.728 -2.200 -25.234 1.00 45.38 276 VAL A CA 1
ATOM 2092 C C . VAL A 1 276 ? 19.062 -1.911 -26.716 1.00 45.38 276 VAL A C 1
ATOM 2094 O O . VAL A 1 276 ? 18.149 -1.717 -27.509 1.00 45.38 276 VAL A O 1
ATOM 2097 N N . LEU A 1 277 ? 20.329 -1.937 -27.158 1.00 42.69 277 LEU A N 1
ATOM 2098 C CA . LEU A 1 277 ? 20.665 -1.743 -28.585 1.00 42.69 277 LEU A CA 1
ATOM 2099 C C . LEU A 1 277 ? 20.899 -3.018 -29.423 1.00 42.69 277 LEU A C 1
ATOM 2101 O O . LEU A 1 277 ? 21.193 -2.874 -30.605 1.00 42.69 277 LEU A O 1
ATOM 2105 N N . ILE A 1 278 ? 20.757 -4.249 -28.902 1.00 39.84 278 ILE A N 1
ATOM 2106 C CA . ILE A 1 278 ? 21.076 -5.464 -29.704 1.00 39.84 278 ILE A CA 1
ATOM 2107 C C . ILE A 1 278 ? 20.002 -6.566 -29.647 1.00 39.84 278 ILE A C 1
ATOM 2109 O O . ILE A 1 278 ? 20.321 -7.749 -29.625 1.00 39.84 278 ILE A O 1
ATOM 2113 N N . GLN A 1 279 ? 18.712 -6.225 -29.663 1.00 36.28 279 GLN A N 1
ATOM 2114 C CA . GLN A 1 279 ? 17.686 -7.236 -29.994 1.00 36.28 279 GLN A CA 1
ATOM 2115 C C . GLN A 1 279 ? 16.764 -6.886 -31.161 1.00 36.28 279 GLN A C 1
ATOM 2117 O O . GLN A 1 279 ? 15.924 -7.705 -31.523 1.00 36.28 279 GLN A O 1
ATOM 2122 N N . GLN A 1 280 ? 16.971 -5.748 -31.827 1.00 41.97 280 GLN A N 1
ATOM 2123 C CA . GLN A 1 280 ? 16.359 -5.479 -33.131 1.00 41.97 280 GLN A CA 1
ATOM 2124 C C . GLN A 1 280 ? 17.360 -4.778 -34.059 1.00 41.97 280 GLN A C 1
ATOM 2126 O O . GLN A 1 280 ? 17.304 -3.567 -34.264 1.00 41.97 280 GLN A O 1
ATOM 2131 N N . ALA A 1 281 ? 18.289 -5.569 -34.595 1.00 36.00 281 ALA A N 1
ATOM 2132 C CA . ALA A 1 281 ? 18.969 -5.322 -35.863 1.00 36.00 281 ALA A CA 1
ATOM 2133 C C . ALA A 1 281 ? 18.996 -6.636 -36.650 1.00 36.00 281 ALA A C 1
ATOM 2135 O O . ALA A 1 281 ? 19.286 -7.677 -36.016 1.00 36.00 281 ALA A O 1
#